Protein AF-0000000073531034 (afdb_homodimer)

Structure (mmCIF, N/CA/C/O backbone):
data_AF-0000000073531034-model_v1
#
loop_
_entity.id
_entity.type
_entity.pdbx_description
1 polymer 'Stress-response A/B barrel domain-containing protein'
#
loop_
_atom_site.group_PDB
_atom_site.id
_atom_site.type_symbol
_atom_site.label_atom_id
_atom_site.label_alt_id
_atom_site.label_comp_id
_atom_site.label_asym_id
_atom_site.label_entity_id
_atom_site.label_seq_id
_atom_site.pdbx_PDB_ins_code
_atom_site.Cartn_x
_atom_site.Cartn_y
_atom_site.Cartn_z
_atom_site.occupancy
_atom_site.B_iso_or_equiv
_atom_site.auth_seq_id
_atom_site.auth_comp_id
_atom_site.auth_asym_id
_atom_site.auth_atom_id
_atom_site.pdbx_PDB_model_num
ATOM 1 N N . MET A 1 1 ? 33.719 -14.695 -26.891 1 30.19 1 MET A N 1
ATOM 2 C CA . MET A 1 1 ? 34.438 -13.734 -26.062 1 30.19 1 MET A CA 1
ATOM 3 C C . MET A 1 1 ? 33.719 -12.383 -26.031 1 30.19 1 MET A C 1
ATOM 5 O O . MET A 1 1 ? 33.594 -11.734 -27.078 1 30.19 1 MET A O 1
ATOM 9 N N . TRP A 1 2 ? 32.688 -12.211 -25.266 1 43.47 2 TRP A N 1
ATOM 10 C CA . TRP A 1 2 ? 31.922 -10.977 -25.125 1 43.47 2 TRP A CA 1
ATOM 11 C C . TRP A 1 2 ? 32.844 -9.789 -24.828 1 43.47 2 TRP A C 1
ATOM 13 O O . TRP A 1 2 ? 33.594 -9.82 -23.859 1 43.47 2 TRP A O 1
ATOM 23 N N . LEU A 1 3 ? 33.375 -9.172 -25.75 1 43.41 3 LEU A N 1
ATOM 24 C CA . LEU A 1 3 ? 34.344 -8.094 -25.609 1 43.41 3 LEU A CA 1
ATOM 25 C C . LEU A 1 3 ? 33.781 -6.996 -24.703 1 43.41 3 LEU A C 1
ATOM 27 O O . LEU A 1 3 ? 32.719 -6.43 -24.969 1 43.41 3 LEU A O 1
ATOM 31 N N . ALA A 1 4 ? 34.156 -7.098 -23.469 1 55.81 4 ALA A N 1
ATOM 32 C CA . ALA A 1 4 ? 33.875 -5.965 -22.578 1 55.81 4 ALA A CA 1
ATOM 33 C C . ALA A 1 4 ? 34.312 -4.652 -23.234 1 55.81 4 ALA A C 1
ATOM 35 O O . ALA A 1 4 ? 35.375 -4.578 -23.875 1 55.81 4 ALA A O 1
ATOM 36 N N . PRO A 1 5 ? 33.438 -3.768 -23.359 1 59.12 5 PRO A N 1
ATOM 37 C CA . PRO A 1 5 ? 33.875 -2.518 -24 1 59.12 5 PRO A CA 1
ATOM 38 C C . PRO A 1 5 ? 35.062 -1.897 -23.297 1 59.12 5 PRO A C 1
ATOM 40 O O . PRO A 1 5 ? 35.281 -2.125 -22.109 1 59.12 5 PRO A O 1
ATOM 43 N N . SER A 1 6 ? 35.969 -1.48 -23.922 1 61.41 6 SER A N 1
ATOM 44 C CA . SER A 1 6 ? 37.188 -0.83 -23.438 1 61.41 6 SER A CA 1
ATOM 45 C C . SER A 1 6 ? 36.844 0.266 -22.422 1 61.41 6 SER A C 1
ATOM 47 O O . SER A 1 6 ? 35.781 0.892 -22.516 1 61.41 6 SER A O 1
ATOM 49 N N . PRO A 1 7 ? 37.688 0.359 -21.359 1 64.56 7 PRO A N 1
ATOM 50 C CA . PRO A 1 7 ? 37.469 1.396 -20.344 1 64.56 7 PRO A CA 1
ATOM 51 C C . PRO A 1 7 ? 37.25 2.781 -20.953 1 64.56 7 PRO A C 1
ATOM 53 O O . PRO A 1 7 ? 36.562 3.611 -20.375 1 64.56 7 PRO A O 1
ATOM 56 N N . ALA A 1 8 ? 37.844 3.014 -22.109 1 67.94 8 ALA A N 1
ATOM 57 C CA . ALA A 1 8 ? 37.719 4.309 -22.766 1 67.94 8 ALA A CA 1
ATOM 58 C C . ALA A 1 8 ? 36.281 4.535 -23.234 1 67.94 8 ALA A C 1
ATOM 60 O O . ALA A 1 8 ? 35.75 5.652 -23.141 1 67.94 8 ALA A O 1
ATOM 61 N N . VAL A 1 9 ? 35.625 3.506 -23.672 1 62.53 9 VAL A N 1
ATOM 62 C CA . VAL A 1 9 ? 34.219 3.588 -24.125 1 62.53 9 VAL A CA 1
ATOM 63 C C . VAL A 1 9 ? 33.312 3.902 -22.938 1 62.53 9 VAL A C 1
ATOM 65 O O . VAL A 1 9 ? 32.375 4.688 -23.062 1 62.53 9 VAL A O 1
ATOM 68 N N . LEU A 1 10 ? 33.719 3.422 -21.828 1 65.88 10 LEU A N 1
ATOM 69 C CA . LEU A 1 10 ? 32.938 3.643 -20.641 1 65.88 10 LEU A CA 1
ATOM 70 C C . LEU A 1 10 ? 33.125 5.062 -20.109 1 65.88 10 LEU A C 1
ATOM 72 O O . LEU A 1 10 ? 32.25 5.578 -19.375 1 65.88 10 LEU A O 1
ATOM 76 N N . ARG A 1 11 ? 34.25 5.762 -20.688 1 72.81 11 ARG A N 1
ATOM 77 C CA . ARG A 1 11 ? 34.562 7.133 -20.281 1 72.81 11 ARG A CA 1
ATOM 78 C C . ARG A 1 11 ? 33.969 8.133 -21.281 1 72.81 11 ARG A C 1
ATOM 80 O O . ARG A 1 11 ? 34.094 9.344 -21.094 1 72.81 11 ARG A O 1
ATOM 87 N N . SER A 1 12 ? 33.344 7.609 -22.312 1 77.81 12 SER A N 1
ATOM 88 C CA . SER A 1 12 ? 32.688 8.492 -23.281 1 77.81 12 SER A CA 1
ATOM 89 C C . SER A 1 12 ? 31.609 9.328 -22.625 1 77.81 12 SER A C 1
ATOM 91 O O . SER A 1 12 ? 30.844 8.82 -21.797 1 77.81 12 SER A O 1
ATOM 93 N N . PRO A 1 13 ? 31.672 10.656 -22.844 1 79.06 13 PRO A N 1
ATOM 94 C CA . PRO A 1 13 ? 30.656 11.555 -22.266 1 79.06 13 PRO A CA 1
ATOM 95 C C . PRO A 1 13 ? 29.234 11.086 -22.547 1 79.06 13 PRO A C 1
ATOM 97 O O . PRO A 1 13 ? 28.344 11.273 -21.703 1 79.06 13 PRO A O 1
ATOM 100 N N . LEU A 1 14 ? 29.078 10.43 -23.625 1 75.38 14 LEU A N 1
ATOM 101 C CA . LEU A 1 14 ? 27.75 9.969 -23.984 1 75.38 14 LEU A CA 1
ATOM 102 C C . LEU A 1 14 ? 27.312 8.805 -23.109 1 75.38 14 LEU A C 1
ATOM 104 O O . LEU A 1 14 ? 26.172 8.758 -22.656 1 75.38 14 LEU A O 1
ATOM 108 N N . ILE A 1 15 ? 28.156 7.941 -22.875 1 66.31 15 ILE A N 1
ATOM 109 C CA . ILE A 1 15 ? 27.859 6.789 -22.031 1 66.31 15 ILE A CA 1
ATOM 110 C C . ILE A 1 15 ? 27.656 7.246 -20.578 1 66.31 15 ILE A C 1
ATOM 112 O O . ILE A 1 15 ? 26.734 6.789 -19.906 1 66.31 15 ILE A O 1
ATOM 116 N N . GLN A 1 16 ? 28.531 8.18 -20.219 1 71.5 16 GLN A N 1
ATOM 117 C CA . GLN A 1 16 ? 28.391 8.719 -18.875 1 71.5 16 GLN A CA 1
ATOM 118 C C . GLN A 1 16 ? 27.031 9.406 -18.688 1 71.5 16 GLN A C 1
ATOM 120 O O . GLN A 1 16 ? 26.391 9.273 -17.641 1 71.5 16 GLN A O 1
ATOM 125 N N . GLU A 1 17 ? 26.656 10.086 -19.656 1 71.44 17 GLU A N 1
ATOM 126 C CA . GLU A 1 17 ? 25.359 10.734 -19.641 1 71.44 17 GLU A CA 1
ATOM 127 C C . GLU A 1 17 ? 24.234 9.703 -19.609 1 71.44 17 GLU A C 1
ATOM 129 O O . GLU A 1 17 ? 23.25 9.875 -18.891 1 71.44 17 GLU A O 1
ATOM 134 N N . TYR A 1 18 ? 24.453 8.711 -20.344 1 68.12 18 TYR A N 1
ATOM 135 C CA . TYR A 1 18 ? 23.469 7.641 -20.375 1 68.12 18 TYR A CA 1
ATOM 136 C C . TYR A 1 18 ? 23.375 6.953 -19.016 1 68.12 18 TYR A C 1
ATOM 138 O O . TYR A 1 18 ? 22.266 6.707 -18.516 1 68.12 18 TYR A O 1
ATOM 146 N N . VAL A 1 19 ? 24.406 6.652 -18.391 1 66 19 VAL A N 1
ATOM 147 C CA . VAL A 1 19 ? 24.422 6.016 -17.078 1 66 19 VAL A CA 1
ATOM 148 C C . VAL A 1 19 ? 23.844 6.969 -16.031 1 66 19 VAL A C 1
ATOM 150 O O . VAL A 1 19 ? 23.094 6.547 -15.148 1 66 19 VAL A O 1
ATOM 153 N N . SER A 1 20 ? 24.234 8.219 -16.156 1 66.44 20 SER A N 1
ATOM 154 C CA . SER A 1 20 ? 23.703 9.211 -15.242 1 66.44 20 SER A CA 1
ATOM 155 C C . SER A 1 20 ? 22.203 9.375 -15.43 1 66.44 20 SER A C 1
ATOM 157 O O . SER A 1 20 ? 21.453 9.492 -14.453 1 66.44 20 SER A O 1
ATOM 159 N N . SER A 1 21 ? 21.781 9.375 -16.641 1 65.44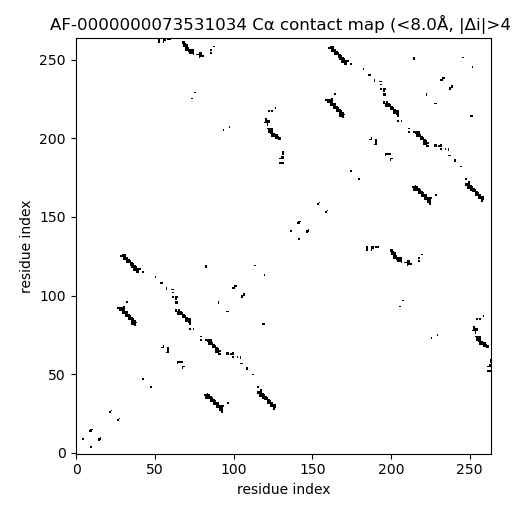 21 SER A N 1
ATOM 160 C CA . SER A 1 21 ? 20.359 9.492 -16.953 1 65.44 21 SER A CA 1
ATOM 161 C C . SER A 1 21 ? 19.578 8.281 -16.453 1 65.44 21 SER A C 1
ATOM 163 O O . SER A 1 21 ? 18.484 8.414 -15.914 1 65.44 21 SER A O 1
ATOM 165 N N . ASP A 1 22 ? 20.203 7.172 -16.672 1 61.25 22 ASP A N 1
ATOM 166 C CA . ASP A 1 22 ? 19.594 5.934 -16.203 1 61.25 22 ASP A CA 1
ATOM 167 C C . ASP A 1 22 ? 19.5 5.918 -14.672 1 61.25 22 ASP A C 1
ATOM 169 O O . ASP A 1 22 ? 18.484 5.496 -14.109 1 61.25 22 ASP A O 1
ATOM 173 N N . ARG A 1 23 ? 20.594 6.281 -14.141 1 60.56 23 ARG A N 1
ATOM 174 C CA . ARG A 1 23 ? 20.609 6.395 -12.688 1 60.56 23 ARG A CA 1
ATOM 175 C C . ARG A 1 23 ? 19.562 7.395 -12.203 1 60.56 23 ARG A C 1
ATOM 177 O O . ARG A 1 23 ? 18.875 7.152 -11.211 1 60.56 23 ARG A O 1
ATOM 184 N N . ARG A 1 24 ? 19.594 8.484 -12.93 1 60.97 24 ARG A N 1
ATOM 185 C CA . ARG A 1 24 ? 18.594 9.484 -12.586 1 60.97 24 ARG A CA 1
ATOM 186 C C . ARG A 1 24 ? 17.188 8.93 -12.773 1 60.97 24 ARG A C 1
ATOM 188 O O . ARG A 1 24 ? 16.297 9.18 -11.945 1 60.97 24 ARG A O 1
ATOM 195 N N . ARG A 1 25 ? 17.062 8.273 -13.797 1 59.5 25 ARG A N 1
ATOM 196 C CA . ARG A 1 25 ? 15.758 7.664 -14.055 1 59.5 25 ARG A CA 1
ATOM 197 C C . ARG A 1 25 ? 15.422 6.621 -13 1 59.5 25 ARG A C 1
ATOM 199 O O . ARG A 1 25 ? 14.266 6.52 -12.562 1 59.5 25 ARG A O 1
ATOM 206 N N . TRP A 1 26 ? 16.516 5.906 -12.75 1 59.16 26 TRP A N 1
ATOM 207 C CA . TRP A 1 26 ? 16.359 4.898 -11.703 1 59.16 26 TRP A CA 1
ATOM 208 C C . TRP A 1 26 ? 16.094 5.551 -10.352 1 59.16 26 TRP A C 1
ATOM 210 O O . TRP A 1 26 ? 15.289 5.059 -9.562 1 59.16 26 TRP A O 1
ATOM 220 N N . GLU A 1 27 ? 16.891 6.578 -10.312 1 62.5 27 GLU A N 1
ATOM 221 C CA . GLU A 1 27 ? 16.719 7.344 -9.078 1 62.5 27 GLU A CA 1
ATOM 222 C C . GLU A 1 27 ? 15.398 8.109 -9.086 1 62.5 27 GLU A C 1
ATOM 224 O O . GLU A 1 27 ? 14.844 8.406 -8.023 1 62.5 27 GLU A O 1
ATOM 229 N N . MET A 1 28 ? 15.086 8.25 -10.414 1 71.5 28 MET A N 1
ATOM 230 C CA . MET A 1 28 ? 13.867 9.039 -10.617 1 71.5 28 MET A CA 1
ATOM 231 C C . MET A 1 28 ? 12.688 8.133 -10.945 1 71.5 28 MET A C 1
ATOM 233 O O . MET A 1 28 ? 12.773 7.305 -11.859 1 71.5 28 MET A O 1
ATOM 237 N N . GLY A 1 29 ? 12.039 7.586 -10.117 1 86.31 29 GLY A N 1
ATOM 238 C CA . GLY A 1 29 ? 10.82 6.824 -10.328 1 86.31 29 GLY A CA 1
ATOM 239 C C . GLY A 1 29 ? 9.82 6.973 -9.195 1 86.31 29 GLY A C 1
ATOM 240 O O . GLY A 1 29 ? 10.148 7.496 -8.133 1 86.31 29 GLY A O 1
ATOM 241 N N . GLU A 1 30 ? 8.742 6.598 -9.57 1 95.62 30 GLU A N 1
ATOM 242 C CA . GLU A 1 30 ? 7.656 6.738 -8.602 1 95.62 30 GLU A CA 1
ATOM 243 C C . GLU A 1 30 ? 8 6.059 -7.281 1 95.62 30 GLU A C 1
ATOM 245 O O . GLU A 1 30 ? 8.539 4.949 -7.27 1 95.62 30 GLU A O 1
ATOM 250 N N . VAL A 1 31 ? 7.891 6.754 -6.207 1 97.81 31 VAL A N 1
ATOM 251 C CA . VAL A 1 31 ? 7.926 6.199 -4.855 1 97.81 31 VAL A CA 1
ATOM 252 C C . VAL A 1 31 ? 6.555 6.344 -4.199 1 97.81 31 VAL A C 1
ATOM 254 O O . VAL A 1 31 ? 5.945 7.418 -4.25 1 97.81 31 VAL A O 1
ATOM 257 N N . LYS A 1 32 ? 6.113 5.285 -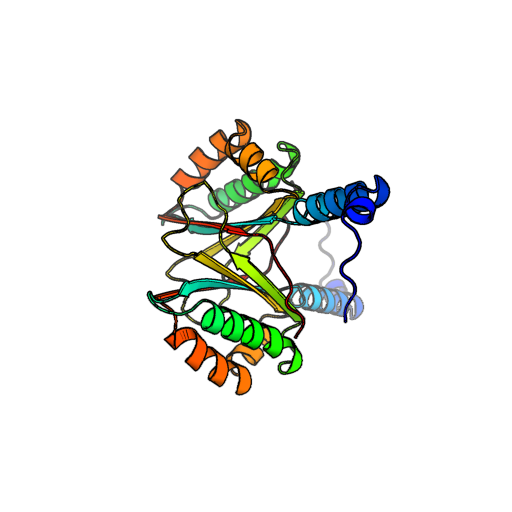3.641 1 98.56 32 LYS A N 1
ATOM 258 C CA . LYS A 1 32 ? 4.809 5.297 -2.982 1 98.56 32 LYS A CA 1
ATOM 259 C C . LYS A 1 32 ? 4.961 5.312 -1.464 1 98.56 32 LYS A C 1
ATOM 261 O O . LYS A 1 32 ? 5.793 4.59 -0.911 1 98.56 32 LYS A O 1
ATOM 266 N N . HIS A 1 33 ? 4.289 6.223 -0.832 1 98.81 33 HIS A N 1
ATOM 267 C CA . HIS A 1 33 ? 4.105 6.32 0.612 1 98.81 33 HIS A CA 1
ATOM 268 C C . HIS A 1 33 ? 2.762 5.734 1.036 1 98.81 33 HIS A C 1
ATOM 270 O O . HIS A 1 33 ? 1.71 6.312 0.744 1 98.81 33 HIS A O 1
ATOM 276 N N . ILE A 1 34 ? 2.785 4.547 1.701 1 98.94 34 ILE A N 1
ATOM 277 C CA . ILE A 1 34 ? 1.578 3.859 2.146 1 98.94 34 ILE A CA 1
ATOM 278 C C . ILE A 1 34 ? 1.435 3.994 3.66 1 98.94 34 ILE A C 1
ATOM 280 O O . ILE A 1 34 ? 2.344 3.635 4.41 1 98.94 34 ILE A O 1
ATOM 284 N N . LEU A 1 35 ? 0.336 4.562 4.102 1 98.94 35 LEU A N 1
ATOM 285 C CA . LEU A 1 35 ? -0.018 4.668 5.516 1 98.94 35 LEU A CA 1
ATOM 286 C C . LEU A 1 35 ? -1.268 3.85 5.824 1 98.94 35 LEU A C 1
ATOM 288 O O . LEU A 1 35 ? -2.322 4.066 5.223 1 98.94 35 LEU A O 1
ATOM 292 N N . LEU A 1 36 ? -1.147 2.822 6.629 1 98.94 36 LEU A N 1
ATOM 293 C CA . LEU A 1 36 ? -2.277 2.084 7.188 1 98.94 36 LEU A CA 1
ATOM 294 C C . LEU A 1 36 ? -2.664 2.637 8.555 1 98.94 36 LEU A C 1
ATOM 296 O O . LEU A 1 36 ? -1.797 2.936 9.375 1 98.94 36 LEU A O 1
ATOM 300 N N . ALA A 1 37 ? -3.996 2.752 8.781 1 98.88 37 ALA A N 1
ATOM 301 C CA . ALA A 1 37 ? -4.43 3.373 10.023 1 98.88 37 ALA A CA 1
ATOM 302 C C . ALA A 1 37 ? -5.699 2.711 10.555 1 98.88 37 ALA A C 1
ATOM 304 O O . ALA A 1 37 ? -6.473 2.137 9.789 1 98.88 37 ALA A O 1
ATOM 305 N N . LYS A 1 38 ? -5.832 2.705 11.766 1 98.81 38 LYS A N 1
ATOM 306 C CA . LYS A 1 38 ? -7.09 2.549 12.492 1 98.81 38 LYS A CA 1
ATOM 307 C C . LYS A 1 38 ? -7.367 3.76 13.375 1 98.81 38 LYS A C 1
ATOM 309 O O . LYS A 1 38 ? -6.531 4.145 14.195 1 98.81 38 LYS A O 1
ATOM 314 N N . PHE A 1 39 ? -8.484 4.375 13.203 1 98.81 39 PHE A N 1
ATOM 315 C CA . PHE A 1 39 ? -8.852 5.508 14.047 1 98.81 39 PHE A CA 1
ATOM 316 C C . PHE A 1 39 ? -9.289 5.039 15.43 1 98.81 39 PHE A C 1
ATOM 318 O O . PHE A 1 39 ? -9.758 3.91 15.586 1 98.81 39 PHE A O 1
ATOM 325 N N . LYS A 1 40 ? -9.117 5.949 16.391 1 98.44 40 LYS A N 1
ATOM 326 C CA . LYS A 1 40 ? -9.578 5.672 17.75 1 98.44 40 LYS A CA 1
ATOM 327 C C . LYS A 1 40 ? -11.086 5.477 17.797 1 98.44 40 LYS A C 1
ATOM 329 O O . LYS A 1 40 ? -11.82 6.082 17.016 1 98.44 40 LYS A O 1
ATOM 334 N N . ASP A 1 41 ? -11.469 4.688 18.766 1 97.06 41 ASP A N 1
ATOM 335 C CA . ASP A 1 41 ? -12.906 4.523 19 1 97.06 41 ASP A CA 1
ATOM 336 C C . ASP A 1 41 ? -13.547 5.844 19.406 1 97.06 41 ASP A C 1
ATOM 338 O O . ASP A 1 41 ? -12.953 6.629 20.141 1 97.06 41 ASP A O 1
ATOM 342 N N . GLY A 1 42 ? -14.711 6.117 18.875 1 96.38 42 GLY A N 1
ATOM 343 C CA . GLY A 1 42 ? -15.461 7.285 19.297 1 96.38 42 GLY A CA 1
ATOM 344 C C . GLY A 1 42 ? -15.258 8.492 18.391 1 96.38 42 GLY A C 1
ATOM 345 O O . GLY A 1 42 ? -15.977 9.484 18.5 1 96.38 42 GLY A O 1
ATOM 346 N N . ILE A 1 43 ? -14.258 8.414 17.609 1 96.69 43 ILE A N 1
ATOM 347 C CA . ILE A 1 43 ? -14.086 9.5 16.656 1 96.69 43 ILE A CA 1
ATOM 348 C C . ILE A 1 43 ? -15.258 9.523 15.672 1 96.69 43 ILE A C 1
ATOM 350 O O . ILE A 1 43 ? -15.703 8.469 15.203 1 96.69 43 ILE A O 1
ATOM 354 N N . SER A 1 44 ? -15.781 10.742 15.383 1 97.19 44 SER A N 1
ATOM 355 C CA . SER A 1 44 ? -16.953 10.852 14.5 1 97.19 44 SER A CA 1
ATOM 356 C C . SER A 1 44 ? -16.547 10.727 13.039 1 97.19 44 SER A C 1
ATOM 358 O O . SER A 1 44 ? -15.391 10.992 12.68 1 97.19 44 SER A O 1
ATOM 360 N N . GLN A 1 45 ? -17.531 10.375 12.242 1 96.62 45 GLN A N 1
ATOM 361 C CA . GLN A 1 45 ? -17.281 10.312 10.805 1 96.62 45 GLN A CA 1
ATOM 362 C C . GLN A 1 45 ? -16.891 11.68 10.25 1 96.62 45 GLN A C 1
ATOM 364 O O . GLN A 1 45 ? -16.062 11.773 9.336 1 96.62 45 GLN A O 1
ATOM 369 N N . GLN A 1 46 ? -17.531 12.656 10.75 1 97.31 46 GLN A N 1
ATOM 370 C CA . GLN A 1 46 ? -17.203 14.008 10.305 1 97.31 46 GLN A CA 1
ATOM 371 C C . GLN A 1 46 ? -15.742 14.344 10.586 1 97.31 46 GLN A C 1
ATOM 373 O O . GLN A 1 46 ? -15.055 14.938 9.75 1 97.31 46 GLN A O 1
ATOM 378 N N . GLN A 1 47 ? -15.227 14.023 11.766 1 97.88 47 GLN A N 1
ATOM 379 C CA . GLN A 1 47 ? -13.82 14.242 12.102 1 97.88 47 GLN A CA 1
ATOM 380 C C . GLN A 1 47 ? -12.906 13.477 11.164 1 97.88 47 GLN A C 1
ATOM 382 O O . GLN A 1 47 ? -11.891 14.008 10.703 1 97.88 47 GLN A O 1
ATOM 387 N N . ILE A 1 48 ? -13.266 12.25 10.914 1 97.88 48 ILE A N 1
ATOM 388 C CA . ILE A 1 48 ? -12.477 11.422 10.008 1 97.88 48 ILE A CA 1
ATOM 389 C C . ILE A 1 48 ? -12.445 12.07 8.617 1 97.88 48 ILE A C 1
ATOM 391 O O . ILE A 1 48 ? -11.375 12.203 8.016 1 97.88 48 ILE A O 1
ATOM 395 N N . ASP A 1 49 ? -13.617 12.531 8.125 1 97.12 49 ASP A N 1
ATOM 396 C CA . ASP A 1 49 ? -13.703 13.18 6.82 1 97.12 49 ASP A CA 1
ATOM 397 C C . ASP A 1 49 ? -12.828 14.43 6.77 1 97.12 49 ASP A C 1
ATOM 399 O O . ASP A 1 49 ? -12.156 14.688 5.773 1 97.12 49 ASP A O 1
ATOM 403 N N . ASP A 1 50 ? -12.844 15.188 7.801 1 97.44 50 ASP A N 1
ATOM 404 C CA . ASP A 1 50 ? -12.023 16.391 7.875 1 97.44 50 ASP A CA 1
ATOM 405 C C . ASP A 1 50 ? -10.539 16.047 7.82 1 97.44 50 ASP A C 1
ATOM 407 O O . ASP A 1 50 ? -9.758 16.75 7.164 1 97.44 50 ASP A O 1
ATOM 411 N N . LEU A 1 51 ? -10.172 15.047 8.539 1 98.25 51 LEU A N 1
ATOM 412 C CA . LEU A 1 51 ? -8.781 14.609 8.539 1 98.25 51 LEU A CA 1
ATOM 413 C C . LEU A 1 51 ? -8.367 14.133 7.148 1 98.25 51 LEU A C 1
ATOM 415 O O . LEU A 1 51 ? -7.262 14.438 6.688 1 98.25 51 LEU A O 1
ATOM 419 N N . ILE A 1 52 ? -9.219 13.422 6.469 1 98.19 52 ILE A N 1
ATOM 420 C CA . ILE A 1 52 ? -8.922 12.922 5.133 1 98.19 52 ILE A CA 1
ATOM 421 C C . ILE A 1 52 ? -8.789 14.086 4.156 1 98.19 52 ILE A C 1
ATOM 423 O O . ILE A 1 52 ? -7.867 14.125 3.34 1 98.19 52 ILE A O 1
ATOM 427 N N . LYS A 1 53 ? -9.688 15.062 4.25 1 97.69 53 LYS A N 1
ATOM 428 C CA . LYS A 1 53 ? -9.594 16.266 3.424 1 97.69 53 LYS A CA 1
ATOM 429 C C . LYS A 1 53 ? -8.297 17.016 3.699 1 97.69 53 LYS A C 1
ATOM 431 O O . LYS A 1 53 ? -7.66 17.516 2.773 1 97.69 53 LYS A O 1
ATOM 436 N N . GLY A 1 54 ? -7.953 17.156 4.941 1 98.12 54 GLY A N 1
ATOM 437 C CA . GLY A 1 54 ? -6.691 17.781 5.301 1 98.12 54 GLY A CA 1
ATOM 438 C C . GLY A 1 54 ? -5.484 17.078 4.711 1 98.12 54 GLY A C 1
ATOM 439 O O . GLY A 1 54 ? -4.551 17.734 4.234 1 98.12 54 GLY A O 1
ATOM 440 N N . TYR A 1 55 ? -5.5 15.75 4.793 1 98.62 55 TYR A N 1
ATOM 441 C CA . TYR A 1 55 ? -4.422 14.961 4.203 1 98.62 55 TYR A CA 1
ATOM 442 C C . TYR A 1 55 ? -4.328 15.203 2.699 1 98.62 55 TYR A C 1
ATOM 444 O O . TYR A 1 55 ? -3.244 15.461 2.174 1 98.62 55 TYR A O 1
ATOM 452 N N . ALA A 1 56 ? -5.434 15.203 2.066 1 97.88 56 ALA A N 1
ATOM 453 C CA . ALA A 1 56 ? -5.473 15.422 0.623 1 97.88 56 ALA A CA 1
ATOM 454 C C . ALA A 1 56 ? -4.934 16.812 0.261 1 97.88 56 ALA A C 1
ATOM 456 O O . ALA A 1 56 ? -4.242 16.969 -0.749 1 97.88 56 ALA A O 1
ATOM 457 N N . ASN A 1 57 ? -5.215 17.766 1.062 1 97.75 57 ASN A N 1
ATOM 458 C CA . ASN A 1 57 ? -4.848 19.141 0.782 1 97.75 57 ASN A CA 1
ATOM 459 C C . ASN A 1 57 ? -3.34 19.359 0.854 1 97.75 57 ASN A C 1
ATOM 461 O O . ASN A 1 57 ? -2.828 20.375 0.404 1 97.75 57 ASN A O 1
ATOM 465 N N . LEU A 1 58 ? -2.617 18.438 1.465 1 98.25 58 LEU A N 1
ATOM 466 C CA . LEU A 1 58 ? -1.165 18.562 1.53 1 98.25 58 LEU A CA 1
ATOM 467 C C . LEU A 1 58 ? -0.56 18.609 0.132 1 98.25 58 LEU A C 1
ATOM 469 O O . LEU A 1 58 ? 0.484 19.234 -0.076 1 98.25 58 LEU A O 1
ATOM 473 N N . VAL A 1 59 ? -1.201 18 -0.852 1 97.38 59 VAL A N 1
ATOM 474 C CA . VAL A 1 59 ? -0.725 18 -2.23 1 97.38 59 VAL A CA 1
ATOM 475 C C . VAL A 1 59 ? -0.588 19.438 -2.73 1 97.38 59 VAL A C 1
ATOM 477 O O . VAL A 1 59 ? 0.321 19.75 -3.504 1 97.38 59 VAL A O 1
ATOM 480 N N . ASN A 1 60 ? -1.442 20.312 -2.238 1 97.44 60 ASN A N 1
ATOM 481 C CA . ASN A 1 60 ? -1.46 21.703 -2.678 1 97.44 60 ASN A CA 1
ATOM 482 C C . ASN A 1 60 ? -0.385 22.531 -1.976 1 97.44 60 ASN A C 1
ATOM 484 O O . ASN A 1 60 ? -0.081 23.641 -2.395 1 97.44 60 ASN A O 1
ATOM 488 N N . HIS A 1 61 ? 0.24 22.016 -0.981 1 97.88 61 HIS A N 1
ATOM 489 C CA . HIS A 1 61 ? 1.132 22.828 -0.16 1 97.88 61 HIS A CA 1
ATOM 490 C C . HIS A 1 61 ? 2.557 22.281 -0.196 1 97.88 61 HIS A C 1
ATOM 492 O O . HIS A 1 61 ? 3.502 22.984 0.161 1 97.88 61 HIS A O 1
ATOM 498 N N . ILE A 1 62 ? 2.699 21.047 -0.555 1 98.31 62 ILE A N 1
ATOM 499 C CA . ILE A 1 62 ? 4.008 20.406 -0.519 1 98.31 62 ILE A CA 1
ATOM 500 C C . ILE A 1 62 ? 4.367 19.891 -1.912 1 98.31 62 ILE A C 1
ATOM 502 O O . ILE A 1 62 ? 3.904 18.828 -2.328 1 98.31 62 ILE A O 1
ATOM 506 N N . GLU A 1 63 ? 5.199 20.453 -2.623 1 97.25 63 GLU A N 1
ATOM 507 C CA . GLU A 1 63 ? 5.477 20.281 -4.047 1 97.25 63 GLU A CA 1
ATOM 508 C C . GLU A 1 63 ? 5.852 18.844 -4.371 1 97.25 63 GLU A C 1
ATOM 510 O O . GLU A 1 63 ? 5.375 18.281 -5.355 1 97.25 63 GLU A O 1
ATOM 515 N N . PRO A 1 64 ? 6.648 18.188 -3.562 1 97.81 64 PRO A N 1
ATOM 516 C CA . PRO A 1 64 ? 7.078 16.844 -3.951 1 97.81 64 PRO A CA 1
ATOM 517 C C . PRO A 1 64 ? 5.949 15.812 -3.867 1 97.81 64 PRO A C 1
ATOM 519 O O . PRO A 1 64 ? 6.074 14.711 -4.402 1 97.81 64 PRO A O 1
ATOM 522 N N . MET A 1 65 ? 4.953 16.094 -3.094 1 97.94 65 MET A N 1
ATOM 523 C CA . MET A 1 65 ? 3.797 15.211 -3.041 1 97.94 65 MET A CA 1
ATOM 524 C C . MET A 1 65 ? 2.961 15.32 -4.312 1 97.94 65 MET A C 1
ATOM 526 O O . MET A 1 65 ? 2.352 16.359 -4.566 1 97.94 65 MET A O 1
ATOM 530 N N . LYS A 1 66 ? 2.867 14.25 -5.105 1 96.81 66 LYS A N 1
ATOM 531 C CA . LYS A 1 66 ? 2.318 14.352 -6.453 1 96.81 66 LYS A CA 1
ATOM 532 C C . LYS A 1 66 ? 0.858 13.914 -6.488 1 96.81 66 LYS A C 1
ATOM 534 O O . LYS A 1 66 ? 0.091 14.359 -7.344 1 96.81 66 LYS A O 1
ATOM 539 N N . SER A 1 67 ? 0.519 13.039 -5.625 1 97.12 67 SER A N 1
ATOM 540 C CA . SER A 1 67 ? -0.863 12.57 -5.602 1 97.12 67 SER A CA 1
ATOM 541 C C . SER A 1 67 ? -1.247 12.039 -4.223 1 97.12 67 SER A C 1
ATOM 543 O O . SER A 1 67 ? -0.38 11.812 -3.377 1 97.12 67 SER A O 1
ATOM 545 N N . PHE A 1 68 ? -2.543 11.953 -4.004 1 98.12 68 PHE A N 1
ATOM 546 C CA . PHE A 1 68 ? -3.139 11.398 -2.795 1 98.12 68 PHE A CA 1
ATOM 547 C C . PHE A 1 68 ? -4.406 10.617 -3.123 1 98.12 68 PHE A C 1
ATOM 549 O O . PHE A 1 68 ? -5.285 11.117 -3.824 1 98.12 68 PHE A O 1
ATOM 556 N N . LYS A 1 69 ? -4.453 9.414 -2.686 1 98 69 LYS A N 1
ATOM 557 C CA . LYS A 1 69 ? -5.652 8.578 -2.721 1 98 69 LYS A CA 1
ATOM 558 C C . LYS A 1 69 ? -5.816 7.797 -1.42 1 98 69 LYS A C 1
ATOM 560 O O . LYS A 1 69 ? -4.852 7.613 -0.675 1 98 69 LYS A O 1
ATOM 565 N N . TRP A 1 70 ? -6.965 7.414 -1.191 1 98.31 70 TRP A N 1
ATOM 566 C CA . TRP A 1 70 ? -7.207 6.652 0.03 1 98.31 70 TRP A CA 1
ATOM 567 C C . TRP A 1 70 ? -8.398 5.719 -0.137 1 98.31 70 TRP A C 1
ATOM 569 O O . TRP A 1 70 ? -9.102 5.77 -1.152 1 98.31 70 TRP A O 1
ATOM 579 N N . GLY A 1 71 ? -8.633 4.797 0.808 1 98.06 71 GLY A N 1
ATOM 580 C CA . GLY A 1 71 ? -9.82 3.959 0.875 1 98.06 71 GLY A CA 1
ATOM 581 C C . GLY A 1 71 ? -9.891 3.127 2.143 1 98.06 71 GLY A C 1
ATOM 582 O O . GLY A 1 71 ? -8.898 2.982 2.854 1 98.06 71 GLY A O 1
ATOM 583 N N . LYS A 1 72 ? -11.094 2.689 2.4 1 98.19 72 LYS A N 1
ATOM 584 C CA . LYS A 1 72 ? -11.266 1.713 3.471 1 98.19 72 LYS A CA 1
ATOM 585 C C . LYS A 1 72 ? -10.883 0.312 3.006 1 98.19 72 LYS A C 1
ATOM 587 O O . LYS A 1 72 ? -11.023 -0.016 1.825 1 98.19 72 LYS A O 1
ATOM 592 N N . ASP A 1 73 ? -10.375 -0.482 3.971 1 98.62 73 ASP A N 1
ATOM 593 C CA . ASP A 1 73 ? -10.055 -1.874 3.668 1 98.62 73 ASP A CA 1
ATOM 594 C C . ASP A 1 73 ? -11.312 -2.66 3.307 1 98.62 73 ASP A C 1
ATOM 596 O O . ASP A 1 73 ? -12.328 -2.578 4.008 1 98.62 73 ASP A O 1
ATOM 600 N N . VAL A 1 74 ? -11.195 -3.451 2.242 1 97.62 74 VAL A N 1
ATOM 601 C CA . VAL A 1 74 ? -12.297 -4.297 1.804 1 97.62 74 VAL A CA 1
ATOM 602 C C . VAL A 1 74 ? -11.828 -5.742 1.683 1 97.62 74 VAL A C 1
ATOM 604 O O . VAL A 1 74 ? -12.484 -6.566 1.037 1 97.62 74 VAL A O 1
ATOM 607 N N . SER A 1 75 ? -10.656 -6.059 2.229 1 97.38 75 SER A N 1
ATOM 608 C CA . SER A 1 75 ? -10.086 -7.398 2.105 1 97.38 75 SER A CA 1
ATOM 609 C C . SER A 1 75 ? -10.969 -8.438 2.787 1 97.38 75 SER A C 1
ATOM 611 O O . SER A 1 75 ? -11.5 -8.195 3.871 1 97.38 75 SER A O 1
ATOM 613 N N . ILE A 1 76 ? -10.992 -9.633 2.252 1 95.69 76 ILE A N 1
ATOM 614 C CA . ILE A 1 76 ? -11.766 -10.734 2.82 1 95.69 76 ILE A CA 1
ATOM 615 C C . ILE A 1 76 ? -10.82 -11.789 3.385 1 95.69 76 ILE A C 1
ATOM 617 O O . ILE A 1 76 ? -11.258 -12.867 3.799 1 95.69 76 ILE A O 1
ATOM 621 N N . GLU A 1 77 ? -9.516 -11.562 3.406 1 96.31 77 GLU A N 1
ATOM 622 C CA . GLU A 1 77 ? -8.516 -12.547 3.801 1 96.31 77 GLU A CA 1
ATOM 623 C C . GLU A 1 77 ? -8.281 -12.531 5.309 1 96.31 77 GLU A C 1
ATOM 625 O O . GLU A 1 77 ? -7.641 -13.43 5.855 1 96.31 77 GLU A O 1
ATOM 630 N N . ASN A 1 78 ? -8.758 -11.555 6.016 1 96.31 78 ASN A N 1
ATOM 631 C CA . ASN A 1 78 ? -8.633 -11.406 7.461 1 96.31 78 ASN A CA 1
ATOM 632 C C . ASN A 1 78 ? -7.168 -11.352 7.891 1 96.31 78 ASN A C 1
ATOM 634 O O . ASN A 1 78 ? -6.789 -11.945 8.906 1 96.31 78 ASN A O 1
ATOM 638 N N . LEU A 1 79 ? -6.328 -10.758 7.141 1 98 79 LEU A N 1
ATOM 639 C CA . LEU A 1 79 ? -4.914 -10.562 7.449 1 98 79 LEU A CA 1
ATOM 640 C C . LEU A 1 79 ? -4.582 -9.086 7.59 1 98 79 LEU A C 1
ATOM 642 O O . LEU A 1 79 ? -3.439 -8.672 7.375 1 98 79 LEU A O 1
ATOM 646 N N . HIS A 1 80 ? -5.566 -8.25 7.875 1 98.19 80 HIS A N 1
ATOM 647 C CA . HIS A 1 80 ? -5.406 -6.797 7.914 1 98.19 80 HIS A CA 1
ATOM 648 C C . HIS A 1 80 ? -4.934 -6.332 9.289 1 98.19 80 HIS A C 1
ATOM 650 O O . HIS A 1 80 ? -4.551 -5.172 9.461 1 98.19 80 HIS A O 1
ATOM 656 N N . GLN A 1 81 ? -4.898 -7.156 10.258 1 98.12 81 GLN A N 1
ATOM 657 C CA . GLN A 1 81 ? -4.367 -6.93 11.602 1 98.12 81 GLN A CA 1
ATOM 658 C C . GLN A 1 81 ? -5.035 -5.727 12.266 1 98.12 81 GLN A C 1
ATOM 660 O O . GLN A 1 81 ? -4.379 -4.953 12.961 1 98.12 81 GLN A O 1
ATOM 665 N N . GLY A 1 82 ? -6.27 -5.48 11.984 1 98.25 82 GLY A N 1
ATOM 666 C CA . GLY A 1 82 ? -7.059 -4.457 12.656 1 98.25 82 GLY A CA 1
ATOM 667 C C . GLY A 1 82 ? -7.016 -3.115 11.945 1 98.25 82 GLY A C 1
ATOM 668 O O . GLY A 1 82 ? -7.734 -2.188 12.32 1 98.25 82 GLY A O 1
ATOM 669 N N . PHE A 1 83 ? -6.188 -2.982 10.961 1 98.81 83 PHE A N 1
ATOM 670 C CA . PHE A 1 83 ? -6.164 -1.739 10.203 1 98.81 83 PHE A CA 1
ATOM 671 C C . PHE A 1 83 ? -7.422 -1.602 9.352 1 98.81 83 PHE A C 1
ATOM 673 O O . PHE A 1 83 ? -7.93 -2.59 8.812 1 98.81 83 PHE A O 1
ATOM 680 N N . THR A 1 84 ? -7.867 -0.351 9.148 1 98.56 84 THR A N 1
ATOM 681 C CA . THR A 1 84 ? -9.156 -0.148 8.5 1 98.56 84 THR A CA 1
ATOM 682 C C . THR A 1 84 ? -9.023 0.812 7.32 1 98.56 84 THR A C 1
ATOM 684 O O . THR A 1 84 ? -9.883 0.846 6.441 1 98.56 84 THR A O 1
ATOM 687 N N . HIS A 1 85 ? -8.031 1.672 7.336 1 98.81 85 HIS A N 1
ATOM 688 C CA . HIS A 1 85 ? -7.867 2.709 6.32 1 98.81 85 HIS A CA 1
ATOM 689 C C . HIS A 1 85 ? -6.488 2.641 5.676 1 98.81 85 HIS A C 1
ATOM 691 O O . HIS A 1 85 ? -5.492 2.369 6.355 1 98.81 85 HIS A O 1
ATOM 697 N N . VAL A 1 86 ? -6.496 2.893 4.434 1 98.94 86 VAL A N 1
ATOM 698 C CA . VAL A 1 86 ? -5.266 2.961 3.648 1 98.94 86 VAL A CA 1
ATOM 699 C C . VAL A 1 86 ? -5.137 4.34 3.004 1 98.94 86 VAL A C 1
ATOM 701 O O . VAL A 1 86 ? -6.078 4.82 2.367 1 98.94 86 VAL A O 1
ATOM 704 N N . PHE A 1 87 ? -4.008 4.984 3.174 1 98.88 87 PHE A N 1
ATOM 705 C CA . PHE A 1 87 ? -3.672 6.246 2.52 1 98.88 87 PHE A CA 1
ATOM 706 C C . PHE A 1 87 ? -2.432 6.086 1.648 1 98.88 87 PHE A C 1
ATOM 708 O O . PHE A 1 87 ? -1.414 5.555 2.098 1 98.88 87 PHE A O 1
ATOM 715 N N . GLU A 1 88 ? -2.57 6.473 0.417 1 98.75 88 GLU A N 1
ATOM 716 C CA . GLU A 1 88 ? -1.483 6.371 -0.552 1 98.75 88 GLU A CA 1
ATOM 717 C C . GLU A 1 88 ? -1.106 7.742 -1.104 1 98.75 88 GLU A C 1
ATOM 719 O O . GLU A 1 88 ? -1.956 8.461 -1.639 1 98.75 88 GLU A O 1
ATOM 724 N N . SER A 1 89 ? 0.143 8.102 -0.989 1 98.5 89 SER A N 1
ATOM 725 C CA . SER A 1 89 ? 0.719 9.266 -1.657 1 98.5 89 SER A CA 1
ATOM 726 C C . SER A 1 89 ? 1.884 8.867 -2.557 1 98.5 89 SER A C 1
ATOM 728 O O . SER A 1 89 ? 2.57 7.875 -2.289 1 98.5 89 SER A O 1
ATOM 730 N N . THR A 1 90 ? 2.074 9.625 -3.59 1 97.94 90 THR A N 1
ATOM 731 C CA . THR A 1 90 ? 3.16 9.305 -4.508 1 97.94 90 THR A CA 1
ATOM 732 C C . THR A 1 90 ? 4.133 10.469 -4.625 1 97.94 90 THR A C 1
ATOM 734 O O . THR A 1 90 ? 3.742 11.625 -4.48 1 97.94 90 THR A O 1
ATOM 737 N N . PHE A 1 91 ? 5.332 10.148 -4.887 1 97.94 91 PHE A N 1
ATOM 738 C CA . PHE A 1 91 ? 6.469 11.039 -5.086 1 97.94 91 PHE A CA 1
ATOM 739 C C . PHE A 1 91 ? 7.328 10.57 -6.254 1 97.94 91 PHE A C 1
ATOM 741 O O . PHE A 1 91 ? 7.141 9.461 -6.762 1 97.94 91 PHE A O 1
ATOM 748 N N . GLU A 1 92 ? 8.273 11.398 -6.617 1 96.19 92 GLU A N 1
ATOM 749 C CA . GLU A 1 92 ? 9.141 11.031 -7.738 1 96.19 92 GLU A CA 1
ATOM 750 C C . GLU A 1 92 ? 10.5 10.555 -7.25 1 96.19 92 GLU A C 1
ATOM 752 O O . GLU A 1 92 ? 11.266 9.961 -8.008 1 96.19 92 GLU A O 1
ATOM 757 N N . THR A 1 93 ? 10.812 10.914 -6.004 1 95.19 93 THR A N 1
ATOM 758 C CA . THR A 1 93 ? 12.086 10.516 -5.418 1 95.19 93 THR A CA 1
ATOM 759 C C . THR A 1 93 ? 11.938 10.258 -3.92 1 95.19 93 THR A C 1
ATOM 761 O O . THR A 1 93 ? 11.008 10.773 -3.289 1 95.19 93 THR A O 1
ATOM 764 N N . VAL A 1 94 ? 12.836 9.469 -3.402 1 95.62 94 VAL A N 1
ATOM 765 C CA . VAL A 1 94 ? 12.898 9.25 -1.962 1 95.62 94 VAL A CA 1
ATOM 766 C C . VAL A 1 94 ? 13.219 10.562 -1.251 1 95.62 94 VAL A C 1
ATOM 768 O O . VAL A 1 94 ? 12.703 10.828 -0.164 1 95.62 94 VAL A O 1
ATOM 771 N N . GLU A 1 95 ? 14.047 11.414 -1.855 1 95.44 95 GLU A N 1
ATOM 772 C CA . GLU A 1 95 ? 14.344 12.734 -1.306 1 95.44 95 GLU A CA 1
ATOM 773 C C . GLU A 1 95 ? 13.078 13.578 -1.197 1 95.44 95 GLU A C 1
ATOM 775 O O . GLU A 1 95 ? 12.938 14.375 -0.267 1 95.44 95 GLU A O 1
ATOM 780 N N . GLY A 1 96 ? 12.266 13.469 -2.162 1 97.06 96 GLY A N 1
ATOM 781 C CA . GLY A 1 96 ? 10.984 14.164 -2.1 1 97.06 96 GLY A CA 1
ATOM 782 C C . GLY A 1 96 ? 10.156 13.781 -0.888 1 97.06 96 GLY A C 1
ATOM 783 O O . GLY A 1 96 ? 9.516 14.641 -0.274 1 97.06 96 GLY A O 1
ATOM 784 N N . ILE A 1 97 ? 10.172 12.492 -0.513 1 97.75 97 ILE A N 1
ATOM 785 C CA . ILE A 1 97 ? 9.453 12.047 0.675 1 97.75 97 ILE A CA 1
ATOM 786 C C . ILE A 1 97 ? 10.078 12.672 1.922 1 97.75 97 ILE A C 1
ATOM 788 O O . ILE A 1 97 ? 9.359 13.117 2.824 1 97.75 97 ILE A O 1
ATOM 792 N N . ALA A 1 98 ? 11.383 12.656 1.919 1 97.44 98 ALA A N 1
ATOM 793 C CA . ALA A 1 98 ? 12.062 13.266 3.066 1 97.44 98 ALA A CA 1
ATOM 794 C C . ALA A 1 98 ? 11.664 14.727 3.227 1 97.44 98 ALA A C 1
ATOM 796 O O . ALA A 1 98 ? 11.43 15.195 4.344 1 97.44 98 ALA A O 1
ATOM 797 N N . THR A 1 99 ? 11.57 15.469 2.146 1 98.19 99 THR A N 1
ATOM 798 C CA . THR A 1 99 ? 11.133 16.859 2.152 1 98.19 99 THR A CA 1
ATOM 799 C C . THR A 1 99 ? 9.688 16.969 2.65 1 98.19 99 THR A C 1
ATOM 801 O O . THR A 1 99 ? 9.367 17.844 3.453 1 98.19 99 THR A O 1
ATOM 804 N N . TYR A 1 100 ? 8.906 16.109 2.197 1 98.62 100 TYR A N 1
ATOM 805 C CA . TYR A 1 100 ? 7.512 16.016 2.631 1 98.62 100 TYR A CA 1
ATOM 806 C C . TYR A 1 100 ? 7.426 15.789 4.137 1 98.62 100 TYR A C 1
ATOM 808 O O . TYR A 1 100 ? 6.691 16.5 4.836 1 98.62 100 TYR A O 1
ATOM 816 N N . ILE A 1 101 ? 8.172 14.883 4.691 1 98.31 101 ILE A N 1
ATOM 817 C CA . ILE A 1 101 ? 8.117 14.469 6.086 1 98.31 101 ILE A CA 1
ATOM 818 C C . ILE A 1 101 ? 8.555 15.625 6.988 1 98.31 101 ILE A C 1
ATOM 820 O O . ILE A 1 101 ? 7.977 15.836 8.055 1 98.31 101 ILE A O 1
ATOM 824 N N . SER A 1 102 ? 9.508 16.375 6.508 1 98.19 102 SER A N 1
ATOM 825 C CA . SER A 1 102 ? 10.062 17.422 7.355 1 98.19 102 SER A CA 1
ATOM 826 C C . SER A 1 102 ? 9.352 18.75 7.117 1 98.19 102 SER A C 1
ATOM 828 O O . SER A 1 102 ? 9.602 19.734 7.828 1 98.19 102 SER A O 1
ATOM 830 N N . HIS A 1 103 ? 8.578 18.875 6.105 1 98.5 103 HIS A N 1
ATOM 831 C CA . HIS A 1 103 ? 7.891 20.125 5.801 1 98.5 103 HIS A CA 1
ATOM 832 C C . HIS A 1 103 ? 7.027 20.578 6.969 1 98.5 103 HIS A C 1
ATOM 834 O O . HIS A 1 103 ? 6.277 19.781 7.539 1 98.5 103 HIS A O 1
ATOM 840 N N . PRO A 1 104 ? 7.004 21.812 7.328 1 98.5 104 PRO A N 1
ATOM 841 C CA . PRO A 1 104 ? 6.254 22.297 8.492 1 98.5 104 PRO A CA 1
ATOM 842 C C . PRO A 1 104 ? 4.758 22 8.391 1 98.5 104 PRO A C 1
ATOM 844 O O . PRO A 1 104 ? 4.129 21.641 9.391 1 98.5 104 PRO A O 1
ATOM 847 N N . VAL A 1 105 ? 4.199 22.156 7.258 1 98.56 105 VAL A N 1
ATOM 848 C CA . VAL A 1 105 ? 2.775 21.891 7.055 1 98.56 105 VAL A CA 1
ATOM 849 C C . VAL A 1 105 ? 2.473 20.422 7.332 1 98.56 105 VAL A C 1
ATOM 851 O O . VAL A 1 105 ? 1.45 20.094 7.938 1 98.56 105 VAL A O 1
ATOM 854 N N . HIS A 1 106 ? 3.293 19.5 6.836 1 98.69 106 HIS A N 1
ATOM 855 C CA . HIS A 1 106 ? 3.105 18.078 7.121 1 98.69 106 HIS A CA 1
ATOM 856 C C . HIS A 1 106 ? 3.264 17.781 8.609 1 98.69 106 HIS A C 1
ATOM 858 O O . HIS A 1 106 ? 2.479 17.031 9.18 1 98.69 106 HIS A O 1
ATOM 864 N N . VAL A 1 107 ? 4.301 18.328 9.203 1 98.44 107 VAL A N 1
ATOM 865 C CA . VAL A 1 107 ? 4.562 18.062 10.609 1 98.44 107 VAL A CA 1
ATOM 866 C C . VAL A 1 107 ? 3.35 18.453 11.445 1 98.44 107 VAL A C 1
ATOM 868 O O . VAL A 1 107 ? 2.91 17.688 12.312 1 98.44 107 VAL A O 1
ATOM 871 N N . GLU A 1 108 ? 2.838 19.609 11.211 1 98.31 108 GLU A N 1
ATOM 872 C CA . GLU A 1 108 ? 1.652 20.062 11.93 1 98.31 108 GLU A CA 1
ATOM 873 C C . GLU A 1 108 ? 0.474 19.125 11.703 1 98.31 108 GLU A C 1
ATOM 875 O O . GLU A 1 108 ? -0.184 18.703 12.664 1 98.31 108 GLU A O 1
ATOM 880 N N . PHE A 1 109 ? 0.219 18.844 10.5 1 98.62 109 PHE A N 1
ATOM 881 C CA . PHE A 1 109 ? -0.897 17.969 10.164 1 98.62 109 PHE A CA 1
ATOM 882 C C . PHE A 1 109 ? -0.712 16.594 10.781 1 98.62 109 PHE A C 1
ATOM 884 O O . PHE A 1 109 ? -1.647 16.031 11.359 1 98.62 109 PHE A O 1
ATOM 891 N N . ALA A 1 110 ? 0.481 16 10.578 1 98.38 110 ALA A N 1
ATOM 892 C CA . ALA A 1 110 ? 0.771 14.648 11.055 1 98.38 110 ALA A CA 1
ATOM 893 C C . ALA A 1 110 ? 0.575 14.539 12.562 1 98.38 110 ALA A C 1
ATOM 895 O O . ALA A 1 110 ? 0.073 13.531 13.062 1 98.38 110 ALA A O 1
ATOM 896 N N . THR A 1 111 ? 1.008 15.555 13.258 1 98.12 111 THR A N 1
ATOM 897 C CA . THR A 1 111 ? 0.821 15.578 14.703 1 98.12 111 THR A CA 1
ATOM 898 C C . THR A 1 111 ? -0.659 15.469 15.062 1 98.12 111 THR A C 1
ATOM 900 O O . THR A 1 111 ? -1.042 14.648 15.898 1 98.12 111 THR A O 1
ATOM 903 N N . ARG A 1 112 ? -1.448 16.266 14.453 1 98.06 112 ARG A N 1
ATOM 904 C CA . ARG A 1 112 ? -2.891 16.219 14.664 1 98.06 112 ARG A CA 1
ATOM 905 C C . ARG A 1 112 ? -3.467 14.875 14.227 1 98.06 112 ARG A C 1
ATOM 907 O O . ARG A 1 112 ? -4.293 14.289 14.93 1 98.06 112 ARG A O 1
ATOM 914 N N . PHE A 1 113 ? -3.127 14.398 13.078 1 98.56 113 PHE A N 1
ATOM 915 C CA . PHE A 1 113 ? -3.623 13.156 12.5 1 98.56 113 PHE A CA 1
ATOM 916 C C . PHE A 1 113 ? -3.322 11.969 13.414 1 98.56 113 PHE A C 1
ATOM 918 O O . PHE A 1 113 ? -4.219 11.188 13.742 1 98.56 113 PHE A O 1
ATOM 925 N N . LEU A 1 114 ? -2.086 11.867 13.859 1 98.25 114 LEU A N 1
ATOM 926 C CA . LEU A 1 114 ? -1.642 10.742 14.672 1 98.25 114 LEU A CA 1
ATOM 927 C C . LEU A 1 114 ? -2.371 10.719 16.016 1 98.25 114 LEU A C 1
ATOM 929 O O . LEU A 1 114 ? -2.629 9.648 16.562 1 98.25 114 LEU A O 1
ATOM 933 N N . ASP A 1 115 ? -2.713 11.883 16.469 1 97.94 115 ASP A N 1
ATOM 934 C CA . ASP A 1 115 ? -3.422 11.992 17.75 1 97.94 115 ASP A CA 1
ATOM 935 C C . ASP A 1 115 ? -4.785 11.305 17.672 1 97.94 115 ASP A C 1
ATOM 937 O O . ASP A 1 115 ? -5.375 10.969 18.703 1 97.94 115 ASP A O 1
ATOM 941 N N . HIS A 1 116 ? -5.289 11.062 16.562 1 98.62 116 HIS A N 1
ATOM 942 C CA . HIS A 1 116 ? -6.613 10.484 16.391 1 98.62 116 HIS A CA 1
ATOM 943 C C . HIS A 1 116 ? -6.523 8.992 16.062 1 98.62 116 HIS A C 1
ATOM 945 O O . HIS A 1 116 ? -7.547 8.32 15.93 1 98.62 116 HIS A O 1
ATOM 951 N N . LEU A 1 117 ? -5.367 8.445 16.016 1 98.62 117 LEU A N 1
ATOM 952 C CA . LEU A 1 117 ? -5.211 7.07 15.555 1 98.62 117 LEU A CA 1
ATOM 953 C C . LEU A 1 117 ? -4.98 6.121 16.719 1 98.62 117 LEU A C 1
ATOM 955 O O . LEU A 1 117 ? -4.309 6.477 17.688 1 98.62 117 LEU A O 1
ATOM 959 N N . ASP A 1 118 ? -5.523 4.957 16.609 1 98.69 118 ASP A N 1
ATOM 960 C CA . ASP A 1 118 ? -5.246 3.826 17.484 1 98.69 118 ASP A CA 1
ATOM 961 C C . ASP A 1 118 ? -4.055 3.016 16.969 1 98.69 118 ASP A C 1
ATOM 963 O O . ASP A 1 118 ? -3.242 2.529 17.766 1 98.69 118 ASP A O 1
ATOM 967 N N . LYS A 1 119 ? -3.967 2.762 15.664 1 98.62 119 LYS A N 1
ATOM 968 C CA . LYS A 1 119 ? -2.879 2.053 15 1 98.62 119 LYS A CA 1
ATOM 969 C C . LYS A 1 119 ? -2.377 2.83 13.781 1 98.62 119 LYS A C 1
ATOM 971 O O . LYS A 1 119 ? -3.164 3.455 13.07 1 98.62 119 LYS A O 1
ATOM 976 N N . VAL A 1 120 ? -1.108 2.744 13.57 1 98.81 120 VAL A N 1
ATOM 977 C CA . VAL A 1 120 ? -0.493 3.357 12.398 1 98.81 120 VAL A CA 1
ATOM 978 C C . VAL A 1 120 ? 0.693 2.516 11.938 1 98.81 120 VAL A C 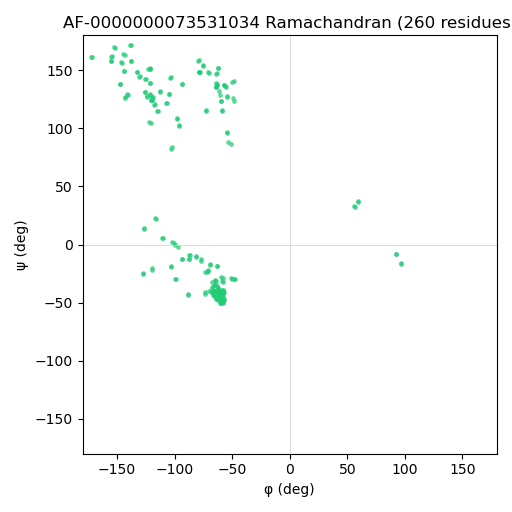1
ATOM 980 O O . VAL A 1 120 ? 1.441 1.98 12.758 1 98.81 120 VAL A O 1
ATOM 983 N N . LEU A 1 121 ? 0.823 2.344 10.719 1 98.88 121 LEU A N 1
ATOM 984 C CA . LEU A 1 121 ? 1.932 1.685 10.039 1 98.88 121 LEU A CA 1
ATOM 985 C C . LEU A 1 121 ? 2.281 2.41 8.742 1 98.88 121 LEU A C 1
ATOM 987 O O . LEU A 1 121 ? 1.394 2.756 7.957 1 98.88 121 LEU A O 1
ATOM 991 N N . VAL A 1 122 ? 3.553 2.748 8.516 1 98.88 122 VAL A N 1
ATOM 992 C CA . VAL A 1 122 ? 3.984 3.477 7.328 1 98.88 122 VAL A CA 1
ATOM 993 C C . VAL A 1 122 ? 5.102 2.709 6.629 1 98.88 122 VAL A C 1
ATOM 995 O O . VAL A 1 122 ? 6.059 2.268 7.27 1 98.88 122 VAL A O 1
ATOM 998 N N . VAL A 1 123 ? 4.969 2.547 5.363 1 98.81 123 VAL A N 1
ATOM 999 C CA . VAL A 1 123 ? 6.035 2.039 4.504 1 98.81 123 VAL A CA 1
ATOM 1000 C C . VAL A 1 123 ? 6.164 2.922 3.266 1 98.81 123 VAL A C 1
ATOM 1002 O O . VAL A 1 123 ? 5.176 3.5 2.803 1 98.81 123 VAL A O 1
ATOM 1005 N N . ASP A 1 124 ? 7.363 3.049 2.746 1 98.75 124 ASP A N 1
ATOM 1006 C CA . ASP A 1 124 ? 7.684 3.652 1.457 1 98.75 124 ASP A CA 1
ATOM 1007 C C . ASP A 1 124 ? 8.398 2.656 0.547 1 98.75 124 ASP A C 1
ATOM 1009 O O . ASP A 1 124 ? 9.273 1.917 0.997 1 98.75 124 ASP A O 1
ATOM 1013 N N . PHE A 1 125 ? 8.016 2.682 -0.729 1 98.38 125 PHE A N 1
ATOM 1014 C CA . PHE A 1 125 ? 8.711 1.752 -1.613 1 98.38 125 PHE A CA 1
ATOM 1015 C C . PHE A 1 125 ? 8.68 2.25 -3.053 1 98.38 125 PHE A C 1
ATOM 1017 O O . PHE A 1 125 ? 7.848 3.09 -3.408 1 98.38 125 PHE A O 1
ATOM 1024 N N . LYS A 1 126 ? 9.609 1.776 -3.801 1 97.31 126 LYS A N 1
ATOM 1025 C CA . LYS A 1 126 ? 9.656 1.993 -5.242 1 97.31 126 LYS A CA 1
ATOM 1026 C C . LYS A 1 126 ? 9.031 0.819 -5.996 1 97.31 126 LYS A C 1
ATOM 1028 O O . LYS A 1 126 ? 9.672 -0.22 -6.168 1 97.31 126 LYS A O 1
ATOM 1033 N N . PRO A 1 127 ? 7.793 1.079 -6.438 1 97.31 127 PRO A N 1
ATOM 1034 C CA . PRO A 1 127 ? 7.164 -0.039 -7.145 1 97.31 127 PRO A CA 1
ATOM 1035 C C . PRO A 1 127 ? 7.949 -0.471 -8.383 1 97.31 127 PRO A C 1
ATOM 1037 O O . PRO A 1 127 ? 8.164 0.332 -9.289 1 97.31 127 PRO A O 1
ATOM 1040 N N . THR A 1 128 ? 8.32 -1.712 -8.43 1 94.94 128 THR A N 1
ATOM 1041 C CA . THR A 1 128 ? 9.102 -2.283 -9.523 1 94.94 128 THR A CA 1
ATOM 1042 C C . THR A 1 128 ? 8.383 -3.484 -10.125 1 94.94 128 THR A C 1
ATOM 1044 O O . THR A 1 128 ? 7.949 -4.383 -9.406 1 94.94 128 THR A O 1
ATOM 1047 N N . ALA A 1 129 ? 8.242 -3.4 -11.453 1 93.25 129 ALA A N 1
ATOM 1048 C CA . ALA A 1 129 ? 7.641 -4.531 -12.156 1 93.25 129 ALA A CA 1
ATOM 1049 C C . ALA A 1 129 ? 8.656 -5.652 -12.359 1 93.25 129 ALA A C 1
ATOM 1051 O O . ALA A 1 129 ? 9.867 -5.41 -12.336 1 93.25 129 ALA A O 1
ATOM 1052 N N . VAL A 1 130 ? 8.094 -6.832 -12.352 1 89.88 130 VAL A N 1
ATOM 1053 C CA . VAL A 1 130 ? 8.914 -7.992 -12.664 1 89.88 130 VAL A CA 1
ATOM 1054 C C . VAL A 1 130 ? 8.383 -8.68 -13.93 1 89.88 130 VAL A C 1
ATOM 1056 O O . VAL A 1 130 ? 7.184 -8.922 -14.047 1 89.88 130 VAL A O 1
ATOM 1059 N N . ASP A 1 131 ? 9.18 -8.75 -14.898 1 79.56 131 ASP A N 1
ATOM 1060 C CA . ASP A 1 131 ? 8.766 -9.445 -16.109 1 79.56 131 ASP A CA 1
ATOM 1061 C C . ASP A 1 131 ? 8.414 -10.898 -15.828 1 79.56 131 ASP A C 1
ATOM 1063 O O . ASP A 1 131 ? 9.227 -11.641 -15.273 1 79.56 131 ASP A O 1
ATOM 1067 N N . PRO A 1 132 ? 7.102 -11.172 -16.062 1 67 132 PRO A N 1
ATOM 1068 C CA . PRO A 1 132 ? 6.707 -12.547 -15.758 1 67 132 PRO A CA 1
ATOM 1069 C C . PRO A 1 132 ? 7.41 -13.578 -16.641 1 67 132 PRO A C 1
ATOM 1071 O O . PRO A 1 132 ? 7.855 -13.242 -17.75 1 67 132 PRO A O 1
ATOM 1074 N N . MET B 1 1 ? -36.25 26.672 -5.094 1 31.09 1 MET B N 1
ATOM 1075 C CA . MET B 1 1 ? -36.906 25.359 -5.016 1 31.09 1 MET B CA 1
ATOM 1076 C C . MET B 1 1 ? -36.281 24.375 -6.004 1 31.09 1 MET B C 1
ATOM 1078 O O . MET B 1 1 ? -36.375 24.578 -7.215 1 31.09 1 MET B O 1
ATOM 1082 N N . TRP B 1 2 ? -35.156 23.781 -5.723 1 44.53 2 TRP B N 1
ATOM 1083 C CA . TRP B 1 2 ? -34.469 22.812 -6.574 1 44.53 2 TRP B CA 1
ATOM 1084 C C . TRP B 1 2 ? -35.438 21.672 -6.961 1 44.53 2 TRP B C 1
ATOM 1086 O O . TRP B 1 2 ? -36 21.016 -6.094 1 44.53 2 TRP B O 1
ATOM 1096 N N . LEU B 1 3 ? -36.125 21.797 -7.957 1 43.84 3 LEU B N 1
ATOM 1097 C CA . LEU B 1 3 ? -37.125 20.828 -8.391 1 43.84 3 LEU B CA 1
ATOM 1098 C C . LEU B 1 3 ? -36.5 19.422 -8.516 1 43.84 3 LEU B C 1
ATOM 1100 O O . LEU B 1 3 ? -35.562 19.234 -9.258 1 43.84 3 LEU B O 1
ATOM 1104 N N . ALA B 1 4 ? -36.688 18.672 -7.465 1 56.69 4 ALA B N 1
ATOM 1105 C CA . ALA B 1 4 ? -36.344 17.266 -7.602 1 56.69 4 ALA B CA 1
ATOM 1106 C C . ALA B 1 4 ? -36.969 16.688 -8.875 1 56.69 4 ALA B C 1
ATOM 1108 O O . ALA B 1 4 ? -38.125 16.984 -9.219 1 56.69 4 ALA B O 1
ATOM 1109 N N . PRO B 1 5 ? -36.188 16.109 -9.68 1 59.5 5 PRO B N 1
ATOM 1110 C CA . PRO B 1 5 ? -36.812 15.562 -10.891 1 59.5 5 PRO B CA 1
ATOM 1111 C C . PRO B 1 5 ? -37.938 14.586 -10.586 1 59.5 5 PRO B C 1
ATOM 1113 O O . PRO B 1 5 ? -37.938 13.961 -9.523 1 59.5 5 PRO B O 1
ATOM 1116 N N . SER B 1 6 ? -38.906 14.664 -11.203 1 62.09 6 SER B N 1
ATOM 1117 C CA . SER B 1 6 ? -40.062 13.789 -11.07 1 62.09 6 SER B CA 1
ATOM 1118 C C . SER B 1 6 ? -39.656 12.32 -11.102 1 62.09 6 SER B C 1
ATOM 1120 O O . SER B 1 6 ? -38.688 11.961 -11.742 1 62.09 6 SER B O 1
ATOM 1122 N N . PRO B 1 7 ? -40.312 11.547 -10.25 1 64 7 PRO B N 1
ATOM 1123 C CA . PRO B 1 7 ? -40.031 10.109 -10.211 1 64 7 PRO B CA 1
ATOM 1124 C C . PRO B 1 7 ? -40 9.477 -11.602 1 64 7 PRO B C 1
ATOM 1126 O O . PRO B 1 7 ? -39.25 8.523 -11.836 1 64 7 PRO B O 1
ATOM 1129 N N . ALA B 1 8 ? -40.75 10.031 -12.492 1 67.94 8 ALA B N 1
ATOM 1130 C CA . ALA B 1 8 ? -40.812 9.5 -13.852 1 67.94 8 ALA B CA 1
ATOM 1131 C C . ALA B 1 8 ? -39.469 9.68 -14.562 1 67.94 8 ALA B C 1
ATOM 1133 O O . ALA B 1 8 ? -39.031 8.797 -15.289 1 67.94 8 ALA B O 1
ATOM 1134 N N . VAL B 1 9 ? -38.812 10.82 -14.367 1 62.62 9 VAL B N 1
ATOM 1135 C CA . VAL B 1 9 ? -37.531 11.117 -14.977 1 62.62 9 VAL B CA 1
ATOM 1136 C C . VAL B 1 9 ? -36.469 10.148 -14.445 1 62.62 9 VAL B C 1
ATOM 1138 O O . VAL B 1 9 ? -35.594 9.688 -15.195 1 62.62 9 VAL B O 1
ATOM 1141 N N . LEU B 1 10 ? -36.688 9.766 -13.227 1 65.31 10 LEU B N 1
ATOM 1142 C CA . LEU B 1 10 ? -35.719 8.867 -12.609 1 65.31 10 LEU B CA 1
ATOM 1143 C C . LEU B 1 10 ? -35.906 7.445 -13.125 1 65.31 10 LEU B C 1
ATOM 1145 O O . LEU B 1 10 ? -34.969 6.641 -13.078 1 65.31 10 LEU B O 1
ATOM 1149 N N . ARG B 1 11 ? -37.156 7.219 -13.883 1 72.75 11 ARG B N 1
ATOM 1150 C CA . ARG B 1 11 ? -37.469 5.887 -14.398 1 72.75 11 ARG B CA 1
ATOM 1151 C C . ARG B 1 11 ? -37.125 5.777 -15.875 1 72.75 11 ARG B C 1
ATOM 1153 O O . ARG B 1 11 ? -37.312 4.734 -16.5 1 72.75 11 ARG B O 1
ATOM 1160 N N . SER B 1 12 ? -36.625 6.945 -16.359 1 77.19 12 SER B N 1
ATOM 1161 C CA . SER B 1 12 ? -36.219 6.941 -17.766 1 77.19 12 SER B CA 1
ATOM 1162 C C . SER B 1 12 ? -35.094 5.934 -18 1 77.19 12 SER B C 1
ATOM 1164 O O . SER B 1 12 ? -34.188 5.785 -17.172 1 77.19 12 SER B O 1
ATOM 1166 N N . PRO B 1 13 ? -35.281 5.113 -19.062 1 78.62 13 PRO B N 1
ATOM 1167 C CA . PRO B 1 13 ? -34.25 4.121 -19.391 1 78.62 13 PRO B CA 1
ATOM 1168 C C . PRO B 1 13 ? -32.844 4.734 -19.5 1 78.62 13 PRO B C 1
ATOM 1170 O O . PRO B 1 13 ? -31.859 4.098 -19.141 1 78.62 13 PRO B O 1
ATOM 1173 N N . LEU B 1 14 ? -32.812 5.984 -19.875 1 76.12 14 LEU B N 1
ATOM 1174 C CA . LEU B 1 14 ? -31.516 6.652 -20.031 1 76.12 14 LEU B CA 1
ATOM 1175 C C . LEU B 1 14 ? -30.891 6.949 -18.672 1 76.12 14 LEU B C 1
ATOM 1177 O O . LEU B 1 14 ? -29.688 6.746 -18.484 1 76.12 14 LEU B O 1
ATOM 1181 N N . ILE B 1 15 ? -31.625 7.348 -17.812 1 68.31 15 ILE B N 1
ATOM 1182 C CA . ILE B 1 15 ? -31.125 7.668 -16.484 1 68.31 15 ILE B CA 1
ATOM 1183 C C . ILE B 1 15 ? -30.734 6.383 -15.758 1 68.31 15 ILE B C 1
ATOM 1185 O O . ILE B 1 15 ? -29.688 6.328 -15.094 1 68.31 15 ILE B O 1
ATOM 1189 N N . GLN B 1 16 ? -31.594 5.398 -15.977 1 71.12 16 GLN B N 1
ATOM 1190 C CA . GLN B 1 16 ? -31.281 4.113 -15.359 1 71.12 16 GLN B CA 1
ATOM 1191 C C . GLN B 1 16 ? -29.969 3.551 -15.906 1 71.12 16 GLN B C 1
ATOM 1193 O O . GLN B 1 16 ? -29.156 2.996 -15.148 1 71.12 16 GLN B O 1
ATOM 1198 N N . GLU B 1 17 ? -29.797 3.715 -17.109 1 72.1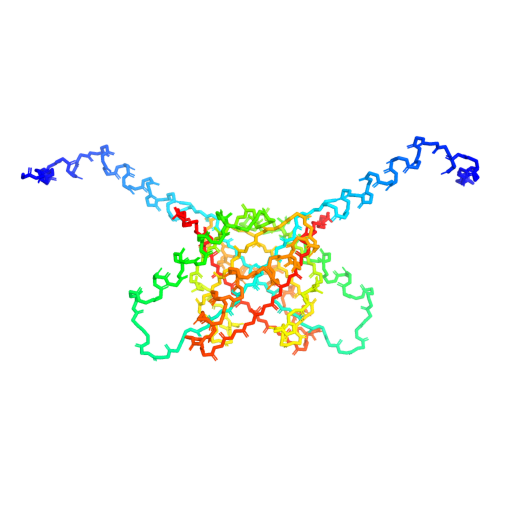9 17 GLU B N 1
ATOM 1199 C CA . GLU B 1 17 ? -28.547 3.297 -17.734 1 72.19 17 GLU B CA 1
ATOM 1200 C C . GLU B 1 17 ? -27.375 4.109 -17.203 1 72.19 17 GLU B C 1
ATOM 1202 O O . GLU B 1 17 ? -26.297 3.559 -16.938 1 72.19 17 GLU B O 1
ATOM 1207 N N . TYR B 1 18 ? -27.656 5.332 -17.047 1 68.56 18 TYR B N 1
ATOM 1208 C CA . TYR B 1 18 ? -26.625 6.203 -16.5 1 68.56 18 TYR B CA 1
ATOM 1209 C C . TYR B 1 18 ? -26.281 5.812 -15.07 1 68.56 18 TYR B C 1
ATOM 1211 O O . TYR B 1 18 ? -25.109 5.715 -14.711 1 68.56 18 TYR B O 1
ATOM 1219 N N . VAL B 1 19 ? -27.156 5.566 -14.273 1 66.25 19 VAL B N 1
ATOM 1220 C CA . VAL B 1 19 ? -26.938 5.164 -12.891 1 66.25 19 VAL B CA 1
ATOM 1221 C C . VAL B 1 19 ? -26.266 3.791 -12.844 1 66.25 19 VAL B C 1
ATOM 1223 O O . VAL B 1 19 ? -25.375 3.555 -12.031 1 66.25 19 VAL B O 1
ATOM 1226 N N . SER B 1 20 ? -26.75 2.943 -13.703 1 66.62 20 SER B N 1
ATOM 1227 C CA . SER B 1 20 ? -26.141 1.618 -13.773 1 66.62 20 SER B CA 1
ATOM 1228 C C . SER B 1 20 ? -24.688 1.698 -14.25 1 66.62 20 SER B C 1
ATOM 1230 O O . SER B 1 20 ? -23.828 0.997 -13.734 1 66.62 20 SER B O 1
ATOM 1232 N N . SER B 1 21 ? -24.469 2.539 -15.188 1 66.06 21 SER B N 1
ATOM 1233 C CA . SER B 1 21 ? -23.109 2.721 -15.703 1 66.06 21 SER B CA 1
ATOM 1234 C C . SER B 1 21 ? -22.203 3.34 -14.656 1 66.06 21 SER B C 1
ATOM 1236 O O . SER B 1 21 ? -21.047 2.936 -14.516 1 66.06 21 SER B O 1
ATOM 1238 N N . ASP B 1 22 ? -22.766 4.316 -14.008 1 61.59 22 ASP B N 1
ATOM 1239 C CA . ASP B 1 22 ? -22.016 4.957 -12.93 1 61.59 22 ASP B CA 1
ATOM 1240 C C . ASP B 1 22 ? -21.703 3.961 -11.82 1 61.59 22 ASP B C 1
ATOM 1242 O O . ASP B 1 22 ? -20.594 3.959 -11.281 1 61.59 22 ASP B O 1
ATOM 1246 N N . ARG B 1 23 ? -22.688 3.287 -11.484 1 60.81 23 ARG B N 1
ATOM 1247 C CA . ARG B 1 23 ? -22.5 2.24 -10.492 1 60.81 23 ARG B CA 1
ATOM 1248 C C . ARG B 1 23 ? -21.469 1.22 -10.961 1 60.81 23 ARG B C 1
ATOM 1250 O O . ARG B 1 23 ? -20.625 0.772 -10.172 1 60.81 23 ARG B O 1
ATOM 1257 N N . ARG B 1 24 ? -21.672 0.829 -12.203 1 61.22 24 ARG B N 1
ATOM 1258 C CA . ARG B 1 24 ? -20.688 -0.092 -12.766 1 61.22 24 ARG B CA 1
ATOM 1259 C C . ARG B 1 24 ? -19.297 0.521 -12.75 1 61.22 24 ARG B C 1
ATOM 1261 O O . ARG B 1 24 ? -18.312 -0.164 -12.445 1 61.22 24 ARG B O 1
ATOM 1268 N N . ARG B 1 25 ? -19.297 1.722 -13.086 1 60.56 25 ARG B N 1
ATOM 1269 C CA . ARG B 1 25 ? -18.016 2.416 -13.078 1 60.56 25 ARG B CA 1
ATOM 1270 C C . ARG B 1 25 ? -17.453 2.514 -11.656 1 60.56 25 ARG B C 1
ATOM 1272 O O . ARG B 1 25 ? -16.25 2.363 -11.453 1 60.56 25 ARG B O 1
ATOM 1279 N N . TRP B 1 26 ? -18.469 2.816 -10.828 1 59.34 26 TRP B N 1
ATOM 1280 C CA . TRP B 1 26 ? -18.078 2.9 -9.422 1 59.34 26 TRP B CA 1
ATOM 1281 C C . TRP B 1 26 ? -17.672 1.533 -8.891 1 59.34 26 TRP B C 1
ATOM 1283 O O . TRP B 1 26 ? -16.719 1.429 -8.109 1 59.34 26 TRP B O 1
ATOM 1293 N N . GLU B 1 27 ? -18.484 0.695 -9.43 1 62.62 27 GLU B N 1
ATOM 1294 C CA . GLU B 1 27 ? -18.188 -0.683 -9.055 1 62.62 27 GLU B CA 1
ATOM 1295 C C . GLU B 1 27 ? -16.938 -1.187 -9.766 1 62.62 27 GLU B C 1
ATOM 1297 O O . GLU B 1 27 ? -16.25 -2.076 -9.273 1 62.62 27 GLU B O 1
ATOM 1302 N N . MET B 1 28 ? -16.828 -0.394 -10.891 1 71.88 28 MET B N 1
ATOM 1303 C CA . MET B 1 28 ? -15.711 -0.777 -11.742 1 71.88 28 MET B CA 1
ATOM 1304 C C . MET B 1 28 ? -14.539 0.192 -11.578 1 71.88 28 MET B C 1
ATOM 1306 O O . MET B 1 28 ? -14.711 1.405 -11.711 1 71.88 28 MET B O 1
ATOM 1310 N N . GLY B 1 29 ? -13.75 0.11 -10.688 1 86.62 29 GLY B N 1
ATOM 1311 C CA . GLY B 1 29 ? -12.539 0.894 -10.523 1 86.62 29 GLY B CA 1
ATOM 1312 C C . GLY B 1 29 ? -11.383 0.098 -9.938 1 86.62 29 GLY B C 1
ATOM 1313 O O . GLY B 1 29 ? -11.586 -1.012 -9.438 1 86.62 29 GLY B O 1
ATOM 1314 N N . GLU B 1 30 ? -10.352 0.69 -10.133 1 95.75 30 GLU B N 1
ATOM 1315 C CA . GLU B 1 30 ? -9.148 0.009 -9.68 1 95.75 30 GLU B CA 1
ATOM 1316 C C . GLU B 1 30 ? -9.242 -0.368 -8.203 1 95.75 30 GLU B C 1
ATOM 1318 O O . GLU B 1 30 ? -9.703 0.429 -7.383 1 95.75 30 GLU B O 1
ATOM 1323 N N . VAL B 1 31 ? -9.008 -1.59 -7.871 1 97.88 31 VAL B N 1
ATOM 1324 C CA . VAL B 1 31 ? -8.805 -2.061 -6.508 1 97.88 31 VAL B CA 1
ATOM 1325 C C . VAL B 1 31 ? -7.363 -2.52 -6.328 1 97.88 31 VAL B C 1
ATOM 1327 O O . VAL B 1 31 ? -6.832 -3.258 -7.16 1 97.88 31 VAL B O 1
ATOM 1330 N N . LYS B 1 32 ? -6.777 -2.053 -5.293 1 98.56 32 LYS B N 1
ATOM 1331 C CA . LYS B 1 32 ? -5.391 -2.42 -5.012 1 98.56 32 LYS B CA 1
ATOM 1332 C C . LYS B 1 32 ? -5.312 -3.438 -3.879 1 98.56 32 LYS B C 1
ATOM 1334 O O . LYS B 1 32 ? -6.008 -3.305 -2.869 1 98.56 32 LYS B O 1
ATOM 1339 N N . HIS B 1 33 ? -4.613 -4.492 -4.105 1 98.81 33 HIS B N 1
ATOM 1340 C CA . HIS B 1 33 ? -4.215 -5.5 -3.131 1 98.81 33 HIS B CA 1
ATOM 1341 C C . HIS B 1 33 ? -2.791 -5.262 -2.641 1 98.81 33 HIS B C 1
ATOM 1343 O O . HIS B 1 33 ? -1.832 -5.441 -3.393 1 98.81 33 HIS B O 1
ATOM 1349 N N . ILE B 1 34 ? -2.646 -4.816 -1.361 1 98.94 34 ILE B N 1
ATOM 1350 C CA . ILE B 1 34 ? -1.347 -4.52 -0.769 1 98.94 34 ILE B CA 1
ATOM 1351 C C . ILE B 1 34 ? -0.981 -5.602 0.243 1 98.94 34 ILE B C 1
ATOM 1353 O O . ILE B 1 34 ? -1.741 -5.871 1.177 1 98.94 34 ILE B O 1
ATOM 1357 N N . LEU B 1 35 ? 0.14 -6.25 0.034 1 98.94 35 LEU B N 1
ATOM 1358 C CA . LEU B 1 35 ? 0.698 -7.234 0.954 1 98.94 35 LEU B CA 1
ATOM 1359 C C . LEU B 1 35 ? 2.023 -6.75 1.53 1 98.94 35 LEU B C 1
ATOM 1361 O O . LEU B 1 35 ? 2.959 -6.457 0.784 1 98.94 35 LEU B O 1
ATOM 1365 N N . LEU B 1 36 ? 2.086 -6.512 2.822 1 98.94 36 LEU B N 1
ATOM 1366 C CA . LEU B 1 36 ? 3.328 -6.262 3.547 1 98.94 36 LEU B CA 1
ATOM 1367 C C . LEU B 1 36 ? 3.885 -7.551 4.137 1 98.94 36 LEU B C 1
ATOM 1369 O O . LEU B 1 36 ? 3.135 -8.359 4.684 1 98.94 36 LEU B O 1
ATOM 1373 N N . ALA B 1 37 ? 5.234 -7.715 4.02 1 98.88 37 ALA B N 1
ATOM 1374 C CA . ALA B 1 37 ? 5.812 -8.977 4.469 1 98.88 37 ALA B CA 1
ATOM 1375 C C . ALA B 1 37 ? 7.188 -8.758 5.098 1 98.88 37 ALA B C 1
ATOM 1377 O O . ALA B 1 37 ? 7.867 -7.777 4.793 1 98.88 37 ALA B O 1
ATOM 1378 N N . LYS B 1 38 ? 7.496 -9.539 5.98 1 98.81 38 LYS B N 1
ATOM 1379 C CA . LYS B 1 38 ? 8.852 -9.828 6.43 1 98.81 38 LYS B CA 1
ATOM 1380 C C . LYS B 1 38 ? 9.195 -11.305 6.246 1 98.81 38 LYS B C 1
ATOM 1382 O O . LYS B 1 38 ? 8.469 -12.18 6.727 1 98.81 38 LYS B O 1
ATOM 1387 N N . PHE B 1 39 ? 10.242 -11.594 5.543 1 98.81 39 PHE B N 1
ATOM 1388 C CA . PHE B 1 39 ? 10.664 -12.984 5.367 1 98.81 39 PHE B CA 1
ATOM 1389 C C . PHE B 1 39 ? 11.328 -13.508 6.629 1 98.81 39 PHE B C 1
ATOM 1391 O O . PHE B 1 39 ? 11.883 -12.734 7.418 1 98.81 39 PHE B O 1
ATOM 1398 N N . LYS B 1 40 ? 11.25 -14.836 6.781 1 98.44 40 LYS B N 1
ATOM 1399 C CA . LYS B 1 40 ? 11.922 -15.492 7.895 1 98.44 40 LYS B CA 1
ATOM 1400 C C . LYS B 1 40 ? 13.438 -15.289 7.824 1 98.44 40 LYS B C 1
ATOM 1402 O O . LYS B 1 40 ? 14 -15.188 6.734 1 98.44 40 LYS B O 1
ATOM 1407 N N . ASP B 1 41 ? 14 -15.32 9 1 97 41 ASP B N 1
ATOM 1408 C CA . ASP B 1 41 ? 15.453 -15.258 9.062 1 97 41 ASP B CA 1
ATOM 1409 C C . ASP B 1 41 ? 16.078 -16.484 8.391 1 97 41 ASP B C 1
ATOM 1411 O O . ASP B 1 41 ? 15.562 -17.594 8.508 1 97 41 ASP B O 1
ATOM 1415 N N . GLY B 1 42 ? 17.141 -16.266 7.641 1 96.31 42 GLY B N 1
ATOM 1416 C CA . GLY B 1 42 ? 17.891 -17.391 7.074 1 96.31 42 GLY B CA 1
ATOM 1417 C C . GLY B 1 42 ? 17.484 -17.703 5.648 1 96.31 42 GLY B C 1
ATOM 1418 O O . GLY B 1 42 ? 18.156 -18.484 4.969 1 96.31 42 GLY B O 1
ATOM 1419 N N . ILE B 1 43 ? 16.375 -17.203 5.277 1 96.75 43 ILE B N 1
ATOM 1420 C CA . ILE B 1 43 ? 16 -17.406 3.881 1 96.75 43 ILE B CA 1
ATOM 1421 C C . ILE B 1 43 ? 17 -16.719 2.969 1 96.75 43 ILE B C 1
ATOM 1423 O O . ILE B 1 43 ? 17.438 -15.594 3.246 1 96.75 43 ILE B O 1
ATOM 1427 N N . SER B 1 44 ? 17.406 -17.391 1.866 1 97.19 44 SER B N 1
ATOM 1428 C CA . SER B 1 44 ? 18.406 -16.828 0.969 1 97.19 44 SER B CA 1
ATOM 1429 C C . SER B 1 44 ? 17.797 -15.805 0.026 1 97.19 44 SER B C 1
ATOM 1431 O O . SER B 1 44 ? 16.594 -15.828 -0.232 1 97.19 44 SER B O 1
ATOM 1433 N N . GLN B 1 45 ? 18.672 -14.961 -0.469 1 96.69 45 GLN B N 1
ATOM 1434 C CA . GLN B 1 45 ? 18.219 -13.984 -1.449 1 96.69 45 GLN B CA 1
ATOM 1435 C C . GLN B 1 45 ? 17.672 -14.672 -2.699 1 96.69 45 GLN B C 1
ATOM 1437 O O . GLN B 1 45 ? 16.703 -14.195 -3.307 1 96.69 45 GLN B O 1
ATOM 1442 N N . GLN B 1 46 ? 18.312 -15.695 -3.074 1 97.31 46 GLN B N 1
ATOM 1443 C CA . GLN B 1 46 ? 17.844 -16.438 -4.238 1 97.31 46 GLN B CA 1
ATOM 1444 C C . GLN B 1 46 ? 16.422 -16.953 -4.023 1 97.31 46 GLN B C 1
ATOM 1446 O O . GLN B 1 46 ? 15.594 -16.891 -4.93 1 97.31 46 GLN B O 1
ATOM 1451 N N . GLN B 1 47 ? 16.125 -17.516 -2.873 1 97.88 47 GLN B N 1
ATOM 1452 C CA . GLN B 1 47 ? 14.773 -17.984 -2.561 1 97.88 47 GLN B CA 1
ATOM 1453 C C . GLN B 1 47 ? 13.773 -16.844 -2.609 1 97.88 47 GLN B C 1
ATOM 1455 O O . GLN B 1 47 ? 12.672 -17 -3.145 1 97.88 47 GLN B O 1
ATOM 1460 N N . ILE B 1 48 ? 14.148 -15.742 -2.037 1 97.94 48 ILE B N 1
ATOM 1461 C CA . ILE B 1 48 ? 13.281 -14.57 -2.049 1 97.94 48 ILE B CA 1
ATOM 1462 C C . ILE B 1 48 ? 13.008 -14.148 -3.49 1 97.94 48 ILE B C 1
ATOM 1464 O O . ILE B 1 48 ? 11.852 -13.914 -3.863 1 97.94 48 ILE B O 1
ATOM 1468 N N . ASP B 1 49 ? 14.062 -14.109 -4.336 1 97.19 49 ASP B N 1
ATOM 1469 C CA . ASP B 1 49 ? 13.914 -13.734 -5.738 1 97.19 49 ASP B CA 1
ATOM 1470 C C . ASP B 1 49 ? 12.977 -14.688 -6.465 1 97.19 49 ASP B C 1
ATOM 1472 O O . ASP B 1 49 ? 12.141 -14.266 -7.266 1 97.19 49 ASP B O 1
ATOM 1476 N N . ASP B 1 50 ? 13.094 -15.93 -6.195 1 97.44 50 ASP B N 1
ATOM 1477 C CA . ASP B 1 50 ? 12.234 -16.938 -6.812 1 97.44 50 ASP B CA 1
ATOM 1478 C C . ASP B 1 50 ? 10.773 -16.719 -6.402 1 97.44 50 ASP B C 1
ATOM 1480 O O . ASP B 1 50 ? 9.867 -16.859 -7.227 1 97.44 50 ASP B O 1
ATOM 1484 N N . LEU B 1 51 ? 10.586 -16.453 -5.16 1 98.31 51 LEU B N 1
ATOM 1485 C CA . LEU B 1 51 ? 9.234 -16.203 -4.668 1 98.31 51 LEU B CA 1
ATOM 1486 C C . LEU B 1 51 ? 8.641 -14.961 -5.316 1 98.31 51 LEU B C 1
ATOM 1488 O O . LEU B 1 51 ? 7.465 -14.945 -5.688 1 98.31 51 LEU B O 1
ATOM 1492 N N . ILE B 1 52 ? 9.43 -13.93 -5.48 1 98.25 52 ILE B N 1
ATOM 1493 C CA . ILE B 1 52 ? 8.961 -12.688 -6.094 1 98.25 52 ILE B CA 1
ATOM 1494 C C . ILE B 1 52 ? 8.625 -12.93 -7.562 1 98.25 52 ILE B C 1
ATOM 1496 O O . ILE B 1 52 ? 7.586 -12.477 -8.047 1 98.25 52 ILE B O 1
ATOM 1500 N N . LYS B 1 53 ? 9.461 -13.688 -8.266 1 97.75 53 LYS B N 1
ATOM 1501 C CA . LYS B 1 53 ? 9.18 -14.047 -9.648 1 97.75 53 LYS B CA 1
ATOM 1502 C C . LYS B 1 53 ? 7.898 -14.875 -9.75 1 97.75 53 LYS B C 1
ATOM 1504 O O . LYS B 1 53 ? 7.098 -14.688 -10.664 1 97.75 53 LYS B O 1
ATOM 1509 N N . GLY B 1 54 ? 7.738 -15.805 -8.867 1 98.12 54 GLY B N 1
ATOM 1510 C CA . GLY B 1 54 ? 6.512 -16.578 -8.82 1 98.12 54 GLY B CA 1
ATOM 1511 C C . GLY B 1 54 ? 5.273 -15.734 -8.609 1 98.12 54 GLY B C 1
ATOM 1512 O O . GLY B 1 54 ? 4.242 -15.969 -9.242 1 98.12 54 GLY B O 1
ATOM 1513 N N . TYR B 1 55 ? 5.371 -14.797 -7.676 1 98.62 55 TYR B N 1
ATOM 1514 C CA . TYR B 1 55 ? 4.266 -13.875 -7.434 1 98.62 55 TYR B CA 1
ATOM 1515 C C . TYR B 1 55 ? 3.93 -13.078 -8.688 1 98.62 55 TYR B C 1
ATOM 1517 O O . TYR B 1 55 ? 2.766 -12.992 -9.086 1 98.62 55 TYR B O 1
ATOM 1525 N N . ALA B 1 56 ? 4.914 -12.602 -9.336 1 97.88 56 ALA B N 1
ATOM 1526 C CA . ALA B 1 56 ? 4.723 -11.82 -10.555 1 97.88 56 ALA B CA 1
ATOM 1527 C C . ALA B 1 56 ? 4.055 -12.648 -11.641 1 97.88 56 ALA B C 1
ATOM 1529 O O . ALA B 1 56 ? 3.213 -12.148 -12.391 1 97.88 56 ALA B O 1
ATOM 1530 N N . ASN B 1 57 ? 4.395 -13.875 -11.711 1 97.69 57 ASN B N 1
ATOM 1531 C CA . ASN B 1 57 ? 3.916 -14.758 -12.773 1 97.69 57 ASN B CA 1
ATOM 1532 C C . ASN B 1 57 ? 2.426 -15.047 -12.625 1 97.69 57 ASN B C 1
ATOM 1534 O O . ASN B 1 57 ? 1.796 -15.555 -13.555 1 97.69 57 ASN B O 1
ATOM 1538 N N . LEU B 1 58 ? 1.861 -14.812 -11.469 1 98.25 58 LEU B N 1
ATOM 1539 C CA . LEU B 1 58 ? 0.431 -15.023 -11.273 1 98.25 58 LEU B CA 1
ATOM 1540 C C . LEU B 1 58 ? -0.382 -14.18 -12.25 1 98.25 58 LEU B C 1
ATOM 1542 O O . LEU B 1 58 ? -1.478 -14.578 -12.656 1 98.25 58 LEU B O 1
ATOM 1546 N N . VAL B 1 59 ? 0.139 -13.039 -12.68 1 97.31 59 VAL B N 1
ATOM 1547 C CA . VAL B 1 59 ? -0.541 -12.164 -13.625 1 97.31 59 VAL B CA 1
ATOM 1548 C C . VAL B 1 59 ? -0.829 -12.922 -14.922 1 97.31 59 VAL B C 1
ATOM 1550 O O . VAL B 1 59 ? -1.86 -12.703 -15.562 1 97.31 59 VAL B O 1
ATOM 1553 N N . ASN B 1 60 ? 0.042 -13.852 -15.258 1 97.44 60 ASN B N 1
ATOM 1554 C CA . ASN B 1 60 ? -0.083 -14.609 -16.5 1 97.44 60 ASN B CA 1
ATOM 1555 C C . ASN B 1 60 ? -1.085 -15.75 -16.359 1 97.44 60 ASN B C 1
ATOM 1557 O O . ASN B 1 60 ? -1.51 -16.328 -17.359 1 97.44 60 ASN B O 1
ATOM 1561 N N . HIS B 1 61 ? -1.528 -16.047 -15.203 1 97.88 61 HIS B N 1
ATOM 1562 C CA . HIS B 1 61 ? -2.332 -17.25 -14.992 1 97.88 61 HIS B CA 1
ATOM 1563 C C . HIS B 1 61 ? -3.715 -16.891 -14.453 1 97.88 61 HIS B C 1
ATOM 1565 O O . HIS B 1 61 ? -4.637 -17.719 -14.516 1 97.88 61 HIS B O 1
ATOM 1571 N N . ILE B 1 62 ? -3.838 -15.758 -13.875 1 98.25 62 ILE B N 1
ATOM 1572 C CA . ILE B 1 62 ? -5.086 -15.367 -13.227 1 98.25 62 ILE B CA 1
ATOM 1573 C C . ILE B 1 62 ? -5.625 -14.094 -13.867 1 98.25 62 ILE B C 1
ATOM 1575 O O . ILE B 1 62 ? -5.172 -12.992 -13.547 1 98.25 62 ILE B O 1
ATOM 1579 N N . GLU B 1 63 ? -6.586 -14.086 -14.641 1 97.19 63 GLU B N 1
ATOM 1580 C CA . GLU B 1 63 ? -7.07 -13.047 -15.539 1 97.19 63 GLU B CA 1
ATOM 1581 C C . GLU B 1 63 ? -7.406 -11.773 -14.781 1 97.19 63 GLU B C 1
ATOM 1583 O O . GLU B 1 63 ? -7.055 -10.672 -15.211 1 97.19 63 GLU B O 1
ATOM 1588 N N . PRO B 1 64 ? -8.031 -11.844 -13.625 1 97.75 64 PRO B N 1
ATOM 1589 C CA . PRO B 1 64 ? -8.438 -10.602 -12.961 1 97.75 64 PRO B CA 1
ATOM 1590 C C . PRO B 1 64 ? -7.25 -9.82 -12.398 1 97.75 64 PRO B C 1
ATOM 1592 O O . PRO B 1 64 ? -7.391 -8.648 -12.047 1 97.75 64 PRO B O 1
ATOM 1595 N N . MET B 1 65 ? -6.172 -10.492 -12.156 1 98 65 MET B N 1
ATOM 1596 C CA . MET B 1 65 ? -4.973 -9.789 -11.703 1 98 65 MET B CA 1
ATOM 1597 C C . MET B 1 65 ? -4.344 -8.992 -12.844 1 98 65 MET B C 1
ATOM 1599 O O . MET B 1 65 ? -3.84 -9.57 -13.805 1 98 65 MET B O 1
ATOM 1603 N N . LYS B 1 66 ? -4.305 -7.66 -12.75 1 96.75 66 LYS B N 1
ATOM 1604 C CA . LYS B 1 66 ? -3.975 -6.824 -13.898 1 96.75 66 LYS B CA 1
ATOM 1605 C C . LYS B 1 66 ? -2.514 -6.383 -13.852 1 96.75 66 LYS B C 1
ATOM 1607 O O . LYS B 1 66 ? -1.91 -6.117 -14.898 1 96.75 66 LYS B O 1
ATOM 1612 N N . SER B 1 67 ? -2 -6.262 -12.688 1 97.06 67 SER B N 1
ATOM 1613 C CA . SER B 1 67 ? -0.606 -5.844 -12.57 1 97.06 67 SER B CA 1
ATOM 1614 C C . SER B 1 67 ? 0.012 -6.328 -11.266 1 97.06 67 SER B C 1
ATOM 1616 O O . SER B 1 67 ? -0.702 -6.762 -10.359 1 97.06 67 SER B O 1
ATOM 1618 N N . PHE B 1 68 ? 1.328 -6.328 -11.234 1 98.12 68 PHE B N 1
ATOM 1619 C CA . PHE B 1 68 ? 2.129 -6.668 -10.07 1 98.12 68 PHE B CA 1
ATOM 1620 C C . PHE B 1 68 ? 3.375 -5.793 -9.992 1 98.12 68 PHE B C 1
ATOM 1622 O O . PHE B 1 68 ? 4.109 -5.664 -10.977 1 98.12 68 PHE B O 1
ATOM 1629 N N . LYS B 1 69 ? 3.564 -5.176 -8.891 1 98.06 69 LYS B N 1
ATOM 1630 C CA . LYS B 1 69 ? 4.789 -4.457 -8.547 1 98.06 69 LYS B CA 1
ATOM 1631 C C . LYS B 1 69 ? 5.195 -4.711 -7.098 1 98.06 69 LYS B C 1
ATOM 1633 O O . LYS B 1 69 ? 4.363 -5.109 -6.277 1 98.06 69 LYS B O 1
ATOM 1638 N N . TRP B 1 70 ? 6.383 -4.516 -6.855 1 98.31 70 TRP B N 1
ATOM 1639 C CA . TRP B 1 70 ? 6.848 -4.727 -5.488 1 98.31 70 TRP B CA 1
ATOM 1640 C C . TRP B 1 70 ? 8.055 -3.844 -5.184 1 98.31 70 TRP B C 1
ATOM 1642 O O . TRP B 1 70 ? 8.586 -3.18 -6.074 1 98.31 70 TRP B O 1
ATOM 1652 N N . GLY B 1 71 ? 8.477 -3.746 -3.912 1 98.06 71 GLY B N 1
ATOM 1653 C CA . GLY B 1 71 ? 9.711 -3.094 -3.49 1 98.06 71 GLY B CA 1
ATOM 1654 C C . GLY B 1 71 ? 10.023 -3.301 -2.021 1 98.06 71 GLY B C 1
ATOM 1655 O O . GLY B 1 71 ? 9.156 -3.715 -1.249 1 98.06 71 GLY B O 1
ATOM 1656 N N . LYS B 1 72 ? 11.273 -3.072 -1.726 1 98.19 72 LYS B N 1
ATOM 1657 C CA . LYS B 1 72 ? 11.664 -3.029 -0.32 1 98.19 72 LYS B CA 1
ATOM 1658 C C . LYS B 1 72 ? 11.289 -1.692 0.314 1 98.19 72 LYS B C 1
ATOM 1660 O O . LYS B 1 72 ? 11.266 -0.664 -0.364 1 98.19 72 LYS B O 1
ATOM 1665 N N . ASP B 1 73 ? 10.977 -1.757 1.629 1 98.62 73 ASP B N 1
ATOM 1666 C CA . ASP B 1 73 ? 10.695 -0.528 2.363 1 98.62 73 ASP B CA 1
ATOM 1667 C C . ASP B 1 73 ? 11.922 0.374 2.42 1 98.62 73 ASP B C 1
ATOM 1669 O O . ASP B 1 73 ? 13.023 -0.09 2.719 1 98.62 73 ASP B O 1
ATOM 1673 N N . VAL B 1 74 ? 11.695 1.662 2.17 1 97.62 74 VAL B N 1
ATOM 1674 C CA . VAL B 1 74 ? 12.766 2.652 2.234 1 97.62 74 VAL B CA 1
ATOM 1675 C C . VAL B 1 74 ? 12.359 3.793 3.162 1 97.62 74 VAL B C 1
ATOM 1677 O O . VAL B 1 74 ? 12.953 4.875 3.121 1 97.62 74 VAL B O 1
ATOM 1680 N N . SER B 1 75 ? 11.312 3.604 3.959 1 97.44 75 SER B N 1
ATOM 1681 C CA . SER B 1 75 ? 10.805 4.66 4.828 1 97.44 75 SER B CA 1
ATOM 1682 C C . SER B 1 75 ? 11.836 5.043 5.887 1 97.44 75 SER B C 1
ATOM 1684 O O . SER B 1 75 ? 12.508 4.18 6.445 1 97.44 75 SER B O 1
ATOM 1686 N N . ILE B 1 76 ? 11.859 6.297 6.262 1 95.81 76 ILE B N 1
ATOM 1687 C CA . ILE B 1 76 ? 12.766 6.797 7.285 1 95.81 76 ILE B CA 1
ATOM 1688 C C . ILE B 1 76 ? 11.977 7.164 8.539 1 95.81 76 ILE B C 1
ATOM 1690 O O . ILE B 1 76 ? 12.539 7.727 9.492 1 95.81 76 ILE B O 1
ATOM 1694 N N . GLU B 1 77 ? 10.688 6.895 8.602 1 96.44 77 GLU B N 1
ATOM 1695 C CA . GLU B 1 77 ? 9.82 7.32 9.695 1 96.44 77 GLU B CA 1
ATOM 1696 C C . GLU B 1 77 ? 9.82 6.301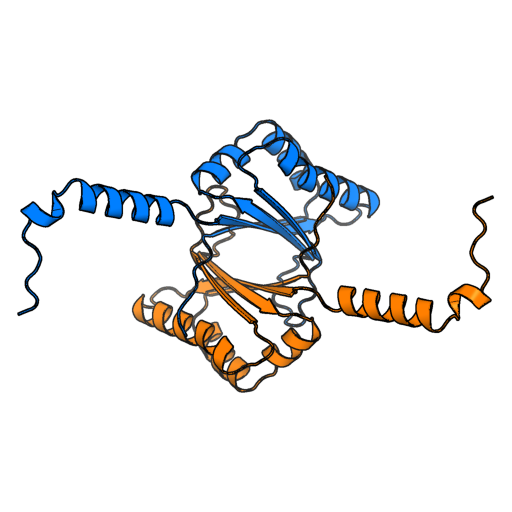 10.828 1 96.44 77 GLU B C 1
ATOM 1698 O O . GLU B 1 77 ? 9.32 6.578 11.922 1 96.44 77 GLU B O 1
ATOM 1703 N N . ASN B 1 78 ? 10.336 5.145 10.633 1 96.44 78 ASN B N 1
ATOM 1704 C CA . ASN B 1 78 ? 10.422 4.082 11.625 1 96.44 78 ASN B CA 1
ATOM 1705 C C . ASN B 1 78 ? 9.047 3.674 12.133 1 96.44 78 ASN B C 1
ATOM 1707 O O . ASN B 1 78 ? 8.867 3.434 13.328 1 96.44 78 ASN B O 1
ATOM 1711 N N . LEU B 1 79 ? 8.07 3.652 11.32 1 98.06 79 LEU B N 1
ATOM 1712 C CA . LEU B 1 79 ? 6.711 3.225 11.641 1 98.06 79 LEU B CA 1
ATOM 1713 C C . LEU B 1 79 ? 6.324 1.993 10.828 1 98.06 79 LEU B C 1
ATOM 1715 O O . LEU B 1 79 ? 5.141 1.754 10.578 1 98.06 79 LEU B O 1
ATOM 1719 N N . HIS B 1 80 ? 7.273 1.23 10.344 1 98.25 80 HIS B N 1
ATOM 1720 C CA . HIS B 1 80 ? 7.039 0.104 9.445 1 98.25 80 HIS B CA 1
ATOM 1721 C C . HIS B 1 80 ? 6.754 -1.172 10.227 1 98.25 80 HIS B C 1
ATOM 1723 O O . HIS B 1 80 ? 6.328 -2.176 9.648 1 98.25 80 HIS B O 1
ATOM 1729 N N . GLN B 1 81 ? 6.922 -1.186 11.492 1 98.19 81 GLN B N 1
ATOM 1730 C CA . GLN B 1 81 ? 6.586 -2.266 12.414 1 98.19 81 GLN B CA 1
ATOM 1731 C C . GLN B 1 81 ? 7.277 -3.566 12.016 1 98.19 81 GLN B C 1
ATOM 1733 O O . GLN B 1 81 ? 6.688 -4.645 12.117 1 98.19 81 GLN B O 1
ATOM 1738 N N . GLY B 1 82 ? 8.43 -3.502 11.453 1 98.31 82 GLY B N 1
ATOM 1739 C CA . GLY B 1 82 ? 9.25 -4.664 11.156 1 98.31 82 GLY B CA 1
ATOM 1740 C C . GLY B 1 82 ? 9.023 -5.211 9.758 1 98.31 82 GLY B C 1
ATOM 1741 O O . GLY B 1 82 ? 9.734 -6.117 9.32 1 98.31 82 GLY B O 1
ATOM 1742 N N . PHE B 1 83 ? 8.047 -4.719 9.07 1 98.81 83 PHE B N 1
ATOM 1743 C CA . PHE B 1 83 ? 7.84 -5.152 7.691 1 98.81 83 PHE B CA 1
ATOM 1744 C C . PHE B 1 83 ? 8.945 -4.629 6.785 1 98.81 83 PHE B C 1
ATOM 1746 O O . PHE B 1 83 ? 9.414 -3.5 6.957 1 98.81 83 PHE B O 1
ATOM 1753 N N . THR B 1 84 ? 9.281 -5.406 5.754 1 98.56 84 THR B N 1
ATOM 1754 C CA . THR B 1 84 ? 10.445 -5.059 4.945 1 98.56 84 THR B CA 1
ATOM 1755 C C . THR B 1 84 ? 10.078 -5.016 3.463 1 98.56 84 THR B C 1
ATOM 1757 O O . THR B 1 84 ? 10.797 -4.414 2.66 1 98.56 84 THR B O 1
ATOM 1760 N N . HIS B 1 85 ? 9.047 -5.727 3.053 1 98.81 85 HIS B N 1
ATOM 1761 C CA . HIS B 1 85 ? 8.68 -5.848 1.648 1 98.81 85 HIS B CA 1
ATOM 1762 C C . HIS B 1 85 ? 7.223 -5.453 1.428 1 98.81 85 HIS B C 1
ATOM 1764 O O . HIS B 1 85 ? 6.359 -5.754 2.256 1 98.81 85 HIS B O 1
ATOM 1770 N N . VAL B 1 86 ? 7.023 -4.824 0.346 1 98.94 86 VAL B N 1
ATOM 1771 C CA . VAL B 1 86 ? 5.688 -4.434 -0.089 1 98.94 86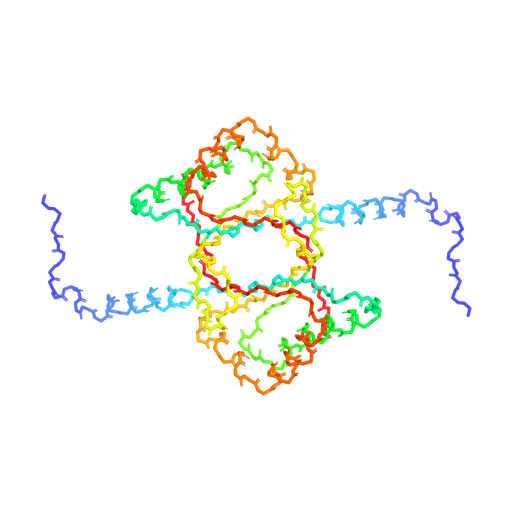 VAL B CA 1
ATOM 1772 C C . VAL B 1 86 ? 5.387 -5.051 -1.453 1 98.94 86 VAL B C 1
ATOM 1774 O O . VAL B 1 86 ? 6.188 -4.938 -2.383 1 98.94 86 VAL B O 1
ATOM 1777 N N . PHE B 1 87 ? 4.262 -5.707 -1.597 1 98.88 87 PHE B N 1
ATOM 1778 C CA . PHE B 1 87 ? 3.758 -6.242 -2.855 1 98.88 87 PHE B CA 1
ATOM 1779 C C . PHE B 1 87 ? 2.41 -5.621 -3.207 1 98.88 87 PHE B C 1
ATOM 1781 O O . PHE B 1 87 ? 1.505 -5.578 -2.371 1 98.88 87 PHE B O 1
ATOM 1788 N N . GLU B 1 88 ? 2.34 -5.109 -4.387 1 98.75 88 GLU B N 1
ATOM 1789 C CA . GLU B 1 88 ? 1.126 -4.457 -4.871 1 98.75 88 GLU B CA 1
ATOM 1790 C C . GLU B 1 88 ? 0.59 -5.148 -6.121 1 98.75 88 GLU B C 1
ATOM 1792 O O . GLU B 1 88 ? 1.307 -5.285 -7.117 1 98.75 88 GLU B O 1
ATOM 1797 N N . SER B 1 89 ? -0.646 -5.566 -6.09 1 98.5 89 SER B N 1
ATOM 1798 C CA . SER B 1 89 ? -1.382 -6.035 -7.262 1 98.5 89 SER B CA 1
ATOM 1799 C C . SER B 1 89 ? -2.646 -5.215 -7.484 1 98.5 89 SER B C 1
ATOM 1801 O O . SER B 1 89 ? -3.223 -4.68 -6.535 1 98.5 89 SER B O 1
ATOM 1803 N N . THR B 1 90 ? -3.045 -5.133 -8.719 1 97.94 90 THR B N 1
ATOM 1804 C CA . THR B 1 90 ? -4.238 -4.348 -9.016 1 97.94 90 THR B CA 1
ATOM 1805 C C . THR B 1 90 ? -5.285 -5.203 -9.727 1 97.94 90 THR B C 1
ATOM 1807 O O . THR B 1 90 ? -4.941 -6.152 -10.438 1 97.94 90 THR B O 1
ATOM 1810 N N . PHE B 1 91 ? -6.477 -4.852 -9.531 1 97.94 91 PHE B N 1
ATOM 1811 C CA . PHE B 1 91 ? -7.68 -5.457 -10.086 1 97.94 91 PHE B CA 1
ATOM 1812 C C . PHE B 1 91 ? -8.68 -4.383 -10.508 1 97.94 91 PHE B C 1
ATOM 1814 O O . PHE B 1 91 ? -8.508 -3.207 -10.188 1 97.94 91 PHE B O 1
ATOM 1821 N N . GLU B 1 92 ? -9.719 -4.828 -11.18 1 96.25 92 GLU B N 1
ATOM 1822 C CA . GLU B 1 92 ? -10.727 -3.865 -11.641 1 96.25 92 GLU B CA 1
ATOM 1823 C C . GLU B 1 92 ? -11.969 -3.902 -10.758 1 96.25 92 GLU B C 1
ATOM 1825 O O . GLU B 1 92 ? -12.797 -2.996 -10.812 1 96.25 92 GLU B 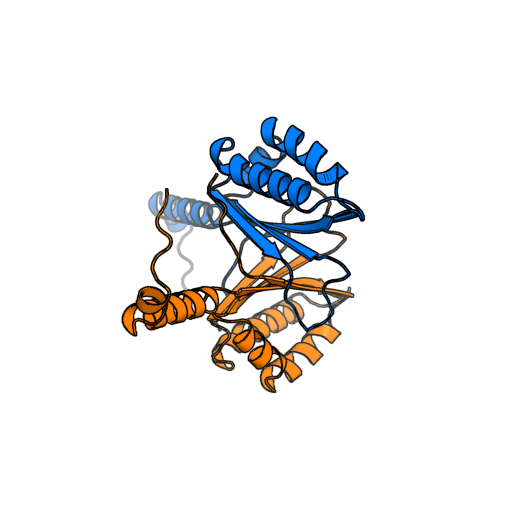O 1
ATOM 1830 N N . THR B 1 93 ? -12.094 -5.008 -10.023 1 95.25 93 THR B N 1
ATOM 1831 C CA . THR B 1 93 ? -13.234 -5.16 -9.125 1 95.25 93 THR B CA 1
ATOM 1832 C C . THR B 1 93 ? -12.852 -5.945 -7.879 1 95.25 93 THR B C 1
ATOM 1834 O O . THR B 1 93 ? -11.867 -6.691 -7.891 1 95.25 93 THR B O 1
ATOM 1837 N N . VAL B 1 94 ? -13.625 -5.746 -6.84 1 95.81 94 VAL B N 1
ATOM 1838 C CA . VAL B 1 94 ? -13.453 -6.531 -5.621 1 95.81 94 VAL B CA 1
ATOM 1839 C C . VAL B 1 94 ? -13.742 -8 -5.91 1 95.81 94 VAL B C 1
ATOM 1841 O O . VAL B 1 94 ? -13.086 -8.891 -5.359 1 95.81 94 VAL B O 1
ATOM 1844 N N . GLU B 1 95 ? -14.695 -8.281 -6.789 1 95.44 95 GLU B N 1
ATOM 1845 C CA . GLU B 1 95 ? -14.977 -9.648 -7.207 1 95.44 95 GLU B CA 1
ATOM 1846 C C . GLU B 1 95 ? -13.766 -10.281 -7.875 1 95.44 95 GLU B C 1
ATOM 1848 O O . GLU B 1 95 ? -13.531 -11.484 -7.73 1 95.44 95 GLU B O 1
ATOM 1853 N N . GLY B 1 96 ? -13.102 -9.539 -8.625 1 97.06 96 GLY B N 1
ATOM 1854 C CA . GLY B 1 96 ? -11.867 -10.023 -9.234 1 97.06 96 GLY B CA 1
ATOM 1855 C C . GLY B 1 96 ? -10.844 -10.484 -8.211 1 97.06 96 GLY B C 1
ATOM 1856 O O . GLY B 1 96 ? -10.172 -11.5 -8.414 1 97.06 96 GLY B O 1
ATOM 1857 N N . ILE B 1 97 ? -10.727 -9.758 -7.086 1 97.75 97 ILE B N 1
ATOM 1858 C CA . ILE B 1 97 ? -9.812 -10.164 -6.023 1 97.75 97 ILE B CA 1
ATOM 1859 C C . ILE B 1 97 ? -10.273 -11.484 -5.418 1 97.75 97 ILE B C 1
ATOM 1861 O O . ILE B 1 97 ? -9.461 -12.375 -5.148 1 97.75 97 ILE B O 1
ATOM 1865 N N . ALA B 1 98 ? -11.57 -11.547 -5.215 1 97.44 98 ALA B N 1
ATOM 1866 C CA . ALA B 1 98 ? -12.102 -12.797 -4.664 1 97.44 98 ALA B CA 1
ATOM 1867 C C . ALA B 1 98 ? -11.773 -13.977 -5.566 1 97.44 98 ALA B C 1
ATOM 1869 O O . ALA B 1 98 ? -11.398 -15.047 -5.086 1 97.44 98 ALA B O 1
ATOM 1870 N N . THR B 1 99 ? -11.891 -13.828 -6.859 1 98.19 99 THR B N 1
ATOM 1871 C CA . THR B 1 99 ? -11.531 -14.852 -7.836 1 98.19 99 THR B CA 1
ATOM 1872 C C . THR B 1 99 ? -10.047 -15.18 -7.754 1 98.19 99 THR B C 1
ATOM 1874 O O . THR B 1 99 ? -9.656 -16.344 -7.781 1 98.19 99 THR B O 1
ATOM 1877 N N . TYR B 1 100 ? -9.289 -14.18 -7.641 1 98.56 100 TYR B N 1
ATOM 1878 C CA . TYR B 1 100 ? -7.844 -14.32 -7.477 1 98.56 100 TYR B CA 1
ATOM 1879 C C . TYR B 1 100 ? -7.516 -15.133 -6.23 1 98.56 100 TYR B C 1
ATOM 1881 O O . TYR B 1 100 ? -6.73 -16.078 -6.289 1 98.56 100 TYR B O 1
ATOM 1889 N N . ILE B 1 101 ? -8.109 -14.852 -5.109 1 98.31 101 ILE B N 1
ATOM 1890 C CA . ILE B 1 101 ? -7.812 -15.453 -3.814 1 98.31 101 ILE B CA 1
ATOM 1891 C C . ILE B 1 101 ? -8.18 -16.938 -3.84 1 98.31 101 ILE B C 1
ATOM 1893 O O . ILE B 1 101 ? -7.461 -17.766 -3.275 1 98.31 101 ILE B O 1
ATOM 1897 N N . SER B 1 102 ? -9.234 -17.234 -4.551 1 98.19 102 SER B N 1
ATOM 1898 C CA . SER B 1 102 ? -9.711 -18.609 -4.535 1 98.19 102 SER B CA 1
ATOM 1899 C C . SER B 1 102 ? -9.125 -19.422 -5.691 1 98.19 102 SER B C 1
ATOM 1901 O O . SER B 1 102 ? -9.312 -20.641 -5.77 1 98.19 102 SER B O 1
ATOM 1903 N N . HIS B 1 103 ? -8.516 -18.797 -6.633 1 98.5 103 HIS B N 1
ATOM 1904 C CA . HIS B 1 103 ? -7.953 -19.5 -7.785 1 98.5 103 HIS B CA 1
ATOM 1905 C C . HIS B 1 103 ? -6.949 -20.562 -7.355 1 98.5 103 HIS B C 1
ATOM 1907 O O . HIS B 1 103 ? -6.078 -20.297 -6.523 1 98.5 103 HIS B O 1
ATOM 1913 N N . PRO B 1 104 ? -6.941 -21.719 -7.906 1 98.5 104 PRO B N 1
ATOM 1914 C CA . PRO B 1 104 ? -6.055 -22.812 -7.477 1 98.5 104 PRO B CA 1
ATOM 1915 C C . PRO B 1 104 ? -4.578 -22.438 -7.582 1 98.5 104 PRO B C 1
ATOM 1917 O O . PRO B 1 104 ? -3.787 -22.781 -6.703 1 98.5 104 PRO B O 1
ATOM 1920 N N . VAL B 1 105 ? -4.199 -21.781 -8.602 1 98.56 105 VAL B N 1
ATOM 1921 C CA . VAL B 1 105 ? -2.812 -21.375 -8.797 1 98.56 105 VAL B CA 1
ATOM 1922 C C . VAL B 1 105 ? -2.387 -20.438 -7.672 1 98.56 105 VAL B C 1
ATOM 1924 O O . VAL B 1 105 ? -1.266 -20.531 -7.164 1 98.56 105 VAL B O 1
ATOM 1927 N N . HIS B 1 106 ? -3.223 -19.453 -7.305 1 98.69 106 HIS B N 1
ATOM 1928 C CA . HIS B 1 106 ? -2.914 -18.562 -6.195 1 98.69 106 HIS B CA 1
ATOM 1929 C C . HIS B 1 106 ? -2.826 -19.328 -4.879 1 98.69 106 HIS B C 1
ATOM 1931 O O . HIS B 1 106 ? -1.92 -19.094 -4.078 1 98.69 106 HIS B O 1
ATOM 1937 N N . VAL B 1 107 ? -3.783 -20.172 -4.633 1 98.5 107 VAL B N 1
ATOM 1938 C CA . VAL B 1 107 ? -3.816 -20.906 -3.375 1 98.5 107 VAL B CA 1
ATOM 1939 C C . VAL B 1 107 ? -2.514 -21.688 -3.195 1 98.5 107 VAL B C 1
ATOM 1941 O O . VAL B 1 107 ? -1.905 -21.656 -2.125 1 98.5 107 VAL B O 1
ATOM 1944 N N . GLU B 1 108 ? -2.104 -22.375 -4.211 1 98.31 108 GLU B N 1
ATOM 1945 C CA . GLU B 1 108 ? -0.851 -23.125 -4.152 1 98.31 108 GLU B CA 1
ATOM 1946 C C . GLU B 1 108 ? 0.332 -22.203 -3.879 1 98.31 108 GLU B C 1
ATOM 1948 O O . GLU B 1 108 ? 1.147 -22.469 -2.996 1 98.31 108 GLU B O 1
ATOM 1953 N N . PHE B 1 109 ? 0.413 -21.188 -4.629 1 98.62 109 PHE B N 1
ATOM 1954 C CA . PHE B 1 109 ? 1.513 -20.234 -4.473 1 98.62 109 PHE B CA 1
ATOM 1955 C C . PHE B 1 109 ? 1.5 -19.609 -3.084 1 98.62 109 PHE B C 1
ATOM 1957 O O . PHE B 1 109 ? 2.539 -19.531 -2.428 1 98.62 109 PHE B O 1
ATOM 1964 N N . ALA B 1 110 ? 0.322 -19.109 -2.662 1 98.38 110 ALA B N 1
ATOM 1965 C CA . ALA B 1 110 ? 0.182 -18.422 -1.382 1 98.38 110 ALA B CA 1
ATOM 1966 C C . ALA B 1 110 ? 0.608 -19.312 -0.225 1 98.38 110 ALA B C 1
ATOM 1968 O O . ALA B 1 110 ? 1.238 -18.859 0.729 1 98.38 110 ALA B O 1
ATOM 1969 N N . THR B 1 111 ? 0.224 -20.562 -0.32 1 98.12 111 THR B N 1
ATOM 1970 C CA . THR B 1 111 ? 0.624 -21.516 0.708 1 98.12 111 THR B CA 1
ATOM 1971 C C . THR B 1 111 ? 2.145 -21.578 0.821 1 98.12 111 THR B C 1
ATOM 1973 O O . THR B 1 111 ? 2.695 -21.5 1.921 1 98.12 111 THR B O 1
ATOM 1976 N N . ARG B 1 112 ? 2.795 -21.734 -0.262 1 98.06 112 ARG B N 1
ATOM 1977 C CA . ARG B 1 112 ? 4.254 -21.766 -0.294 1 98.06 112 ARG B CA 1
ATOM 1978 C C . ARG B 1 112 ? 4.832 -20.438 0.176 1 98.06 112 ARG B C 1
ATOM 1980 O O . ARG B 1 112 ? 5.789 -20.406 0.953 1 98.06 112 ARG B O 1
ATOM 1987 N N . PHE B 1 113 ? 4.344 -19.344 -0.304 1 98.56 113 PHE B N 1
ATOM 1988 C CA . PHE B 1 113 ? 4.82 -18 0.007 1 98.56 113 PHE B CA 1
ATOM 1989 C C . PHE B 1 113 ? 4.73 -17.734 1.504 1 98.56 113 PHE B C 1
ATOM 1991 O O . PHE B 1 113 ? 5.711 -17.312 2.121 1 98.56 113 PHE B O 1
ATOM 1998 N N . LEU B 1 114 ? 3.586 -18.016 2.08 1 98.25 114 LEU B N 1
ATOM 1999 C CA . LEU B 1 114 ? 3.336 -17.734 3.49 1 98.25 114 LEU B CA 1
ATOM 2000 C C . LEU B 1 114 ? 4.262 -18.547 4.383 1 98.25 114 LEU B C 1
ATOM 2002 O O . LEU B 1 114 ? 4.664 -18.094 5.453 1 98.25 114 LEU B O 1
ATOM 2006 N N . ASP B 1 115 ? 4.602 -19.703 3.912 1 97.94 115 ASP B N 1
ATOM 2007 C CA . ASP B 1 115 ? 5.492 -20.578 4.672 1 97.94 115 ASP B CA 1
ATOM 2008 C C . ASP B 1 115 ? 6.867 -19.938 4.855 1 97.94 115 ASP B C 1
ATOM 2010 O O . ASP B 1 115 ? 7.625 -20.328 5.742 1 97.94 115 ASP B O 1
ATOM 2014 N N . HIS B 1 116 ? 7.211 -19.016 4.117 1 98.62 116 HIS B N 1
ATOM 2015 C CA . HIS B 1 116 ? 8.531 -18.391 4.172 1 98.62 116 HIS B CA 1
ATOM 2016 C C . HIS B 1 116 ? 8.484 -17.062 4.93 1 98.62 116 HIS B C 1
ATOM 2018 O O . HIS B 1 116 ? 9.508 -16.406 5.109 1 98.62 116 HIS B O 1
ATOM 2024 N N . LEU B 1 117 ? 7.359 -16.688 5.426 1 98.62 117 LEU B N 1
ATOM 2025 C CA . LEU B 1 117 ? 7.215 -15.359 6.008 1 98.62 117 LEU B CA 1
ATOM 2026 C C . LEU B 1 117 ? 7.223 -15.422 7.531 1 98.62 117 LEU B C 1
ATOM 2028 O O . LEU B 1 117 ? 6.691 -16.375 8.117 1 98.62 117 LEU B O 1
ATOM 2032 N N . ASP B 1 118 ? 7.809 -14.438 8.125 1 98.69 118 ASP B N 1
ATOM 2033 C CA . ASP B 1 118 ? 7.73 -14.172 9.562 1 98.69 118 ASP B CA 1
ATOM 2034 C C . ASP B 1 118 ? 6.523 -13.297 9.891 1 98.69 118 ASP B C 1
ATOM 2036 O O . ASP B 1 118 ? 5.863 -13.508 10.914 1 98.69 118 ASP B O 1
ATOM 2040 N N . LYS B 1 119 ? 6.246 -12.25 9.117 1 98.62 119 LYS B N 1
ATOM 2041 C CA . LYS B 1 119 ? 5.109 -11.344 9.258 1 98.62 119 LYS B CA 1
ATOM 2042 C C . LYS B 1 119 ? 4.383 -11.164 7.926 1 98.62 119 LYS B C 1
ATOM 2044 O O . LYS B 1 119 ? 5.016 -11.117 6.867 1 98.62 119 LYS B O 1
ATOM 2049 N N . VAL B 1 120 ? 3.105 -11.023 8 1 98.81 120 VAL B N 1
ATOM 2050 C CA . VAL B 1 120 ? 2.285 -10.75 6.828 1 98.81 120 VAL B CA 1
ATOM 2051 C C . VAL B 1 120 ? 1.094 -9.875 7.223 1 98.81 120 VAL B C 1
ATOM 2053 O O . VAL B 1 120 ? 0.513 -10.055 8.297 1 98.81 120 VAL B O 1
ATOM 2056 N N . LEU B 1 121 ? 0.791 -8.953 6.457 1 98.88 121 LEU B N 1
ATOM 2057 C CA . LEU B 1 121 ? -0.37 -8.07 6.555 1 98.88 121 LEU B CA 1
ATOM 2058 C C . LEU B 1 121 ? -0.953 -7.789 5.176 1 98.88 121 LEU B C 1
ATOM 2060 O O . LEU B 1 121 ? -0.215 -7.477 4.238 1 98.88 121 LEU B O 1
ATOM 2064 N N . VAL B 1 122 ? -2.256 -7.969 4.973 1 98.88 122 VAL B N 1
ATOM 2065 C CA . VAL B 1 122 ? -2.902 -7.762 3.68 1 98.88 122 VAL B CA 1
ATOM 2066 C C . VAL B 1 122 ? -4.07 -6.793 3.836 1 98.88 122 VAL B C 1
ATOM 2068 O O . VAL B 1 122 ? -4.895 -6.941 4.742 1 98.88 122 VAL B O 1
ATOM 2071 N N . VAL B 1 123 ? -4.117 -5.836 2.984 1 98.81 123 VAL B N 1
ATOM 2072 C CA . VAL B 1 123 ? -5.273 -4.957 2.844 1 98.81 123 VAL B CA 1
ATOM 2073 C C . VAL B 1 123 ? -5.641 -4.816 1.369 1 98.81 123 VAL B C 1
ATOM 2075 O O . VAL B 1 123 ? -4.773 -4.891 0.497 1 98.81 123 VAL B O 1
ATOM 2078 N N . ASP B 1 124 ? -6.918 -4.633 1.085 1 98.75 124 ASP B N 1
ATOM 2079 C CA . ASP B 1 124 ? -7.469 -4.258 -0.214 1 98.75 124 ASP B CA 1
ATOM 2080 C C . ASP B 1 124 ? -8.25 -2.953 -0.122 1 98.75 124 ASP B C 1
ATOM 2082 O O . ASP B 1 124 ? -9 -2.738 0.832 1 98.75 124 ASP B O 1
ATOM 2086 N N . PHE B 1 125 ? -8.07 -2.121 -1.132 1 98.44 125 PHE B N 1
ATOM 2087 C CA . PHE B 1 125 ? -8.836 -0.882 -1.072 1 98.44 125 PHE B CA 1
ATOM 2088 C C . PHE B 1 125 ? -9.055 -0.311 -2.469 1 98.44 125 PHE B C 1
ATOM 2090 O O . PHE B 1 125 ? -8.336 -0.663 -3.406 1 98.44 125 PHE B O 1
ATOM 2097 N N . LYS B 1 126 ? -10.055 0.49 -2.57 1 97.38 126 LYS B N 1
ATOM 2098 C CA . LYS B 1 126 ? -10.328 1.271 -3.773 1 97.38 126 LYS B CA 1
ATOM 2099 C C . LYS B 1 126 ? -9.766 2.684 -3.652 1 97.38 126 LYS B C 1
ATOM 2101 O O . LYS B 1 126 ? -10.367 3.541 -3 1 97.38 126 LYS B O 1
ATOM 2106 N N . PRO B 1 127 ? -8.625 2.85 -4.336 1 97.38 127 PRO B N 1
ATOM 2107 C CA . PRO B 1 127 ? -8.047 4.191 -4.219 1 97.38 127 PRO B CA 1
ATOM 2108 C C . PRO B 1 127 ? -8.992 5.281 -4.727 1 97.38 127 PRO B C 1
ATOM 2110 O O . PRO B 1 127 ? -9.391 5.262 -5.891 1 97.38 127 PRO B O 1
ATOM 2113 N N . THR B 1 128 ? -9.289 6.23 -3.891 1 95.06 128 THR B N 1
ATOM 2114 C CA . THR B 1 128 ? -10.188 7.336 -4.203 1 95.06 128 THR B CA 1
ATOM 2115 C C . THR B 1 128 ? -9.5 8.68 -3.971 1 95.06 128 THR B C 1
ATOM 2117 O O . THR B 1 128 ? -8.914 8.906 -2.91 1 95.06 128 THR B O 1
ATOM 2120 N N . ALA B 1 129 ? -9.555 9.477 -5.027 1 93.38 129 ALA B N 1
ATOM 2121 C CA . ALA B 1 129 ? -9.008 10.82 -4.898 1 93.38 129 ALA B CA 1
ATOM 2122 C C . ALA B 1 129 ? -9.969 11.742 -4.156 1 93.38 129 ALA B C 1
ATOM 2124 O O . ALA B 1 129 ? -11.18 11.484 -4.117 1 93.38 129 ALA B O 1
ATOM 2125 N N . VAL B 1 130 ? -9.352 12.656 -3.459 1 90.19 130 VAL B N 1
ATOM 2126 C CA . VAL B 1 130 ? -10.141 13.695 -2.805 1 90.19 130 VAL B CA 1
ATOM 2127 C C . VAL B 1 130 ? -9.773 15.062 -3.369 1 90.19 130 VAL B C 1
ATOM 2129 O O . VAL B 1 130 ? -8.594 15.391 -3.49 1 90.19 130 VAL B O 1
ATOM 2132 N N . ASP B 1 131 ? -10.703 15.711 -3.902 1 79.75 131 ASP B N 1
ATOM 2133 C CA . ASP B 1 131 ? -10.445 17.047 -4.418 1 79.75 131 ASP B CA 1
ATOM 2134 C C . ASP B 1 131 ? -9.938 17.969 -3.312 1 79.75 131 ASP B C 1
ATOM 2136 O O . ASP B 1 131 ? -10.594 18.141 -2.285 1 79.75 131 ASP B O 1
ATOM 2140 N N . PRO B 1 132 ? -8.648 18.391 -3.518 1 67.19 132 PRO B N 1
ATOM 2141 C CA . PRO B 1 132 ? -8.094 19.234 -2.457 1 67.19 132 PRO B CA 1
ATOM 2142 C C . PRO B 1 132 ? -8.828 20.562 -2.328 1 67.19 132 PRO B C 1
ATOM 2144 O O . PRO B 1 132 ? -9.461 21.031 -3.285 1 67.19 132 PRO B O 1
#

Nearest PDB structures (foldseek):
  7w6e-assembly1_A  TM=9.271E-01  e=1.135E-12  Cannabis sativa
  5b0c-assembly1_B  TM=9.398E-01  e=1.877E-12  Cannabis sativa
  5b0f-assembly1_B  TM=9.409E-01  e=3.307E-12  Cannabis sativa
  5b08-assembly1_A  TM=9.241E-01  e=3.751E-12  Cannabis sativa
  5b0e-assembly1_A  TM=9.221E-01  e=3.307E-12  Cannabis sativa

Radius of gyration: 22.05 Å; Cα contacts (8 Å, |Δi|>4): 434; chains: 2; bounding box: 78×48×45 Å

Sequence (264 aa):
MWLAPSPAVLRSPLIQEYVSSDRRRWEMGEVKHILLAKFKDGISQQQIDDLIKGYANLVNHIEPMKSFKWGKDVSIENLHQGFTHVFESTFETVEGIATYISHPVHVEFATRFLDHLDKVLVVDFKPTAVDPMWLAPSPAVLRSPLIQEYVSSDRRRWEMGEVKHILLAKFKDGISQQQIDDLIKGYANLVNHIEPMKSFKWGKDVSIENLHQGFTHVFESTFETVEGIATYISHPVHVEFATRFLDHLDKVLVVDFKPTAVDP

Organism: Ambrosia artemisiifolia (NCBI:txid4212)

Secondary structure (DSSP, 8-state):
---PPPHHHHT-HHHHHHHHHHHHHHHSS-EEEEEEEEEPTT--HHHHHHHHHHHHHGGGT-TT--EEEEEE---SSS-STT--EEEEEEES-HHHHHHHHH-HHHHHHHHHHHTTEEEEEEEEE--EE---/---PPPHHHHT-HHHHHHHHHHHHHHHSS-EEEEEEEEEPTT--HHHHHHHHHHHHHGGGT-TT--EEEEEE---SSS-STT--EEEEEEES-HHHHHHHHH-HHHHHHHHHHHTTEEEEEEEEE--EE---

Foldseek 3Di:
DPPDPDVVVCVPPVVVVVVVVVVCVVQFAKKKKKKWFAFDPPDDPVNVVVLLVLVQCVVVVQPQWPGKDKDFDPDPPPPSVRTTIMIMIMGGHPVSVVSQCPPPSNVVSVVVVVVGTPDMDIDMDGDDDDDD/DPPDPDPVVCVPPVNVVVVVVVVCVVQFAKKKKKKWFAFDPPDDPVNVVVLLVLVQCLVVVQPQWPGKDKDFDPDPPPPSVRTTIMIMIMGGHPVSVVSQCPPPSNVVSVVVVVVGTPDMDIDMDGDDDDDD

InterPro domains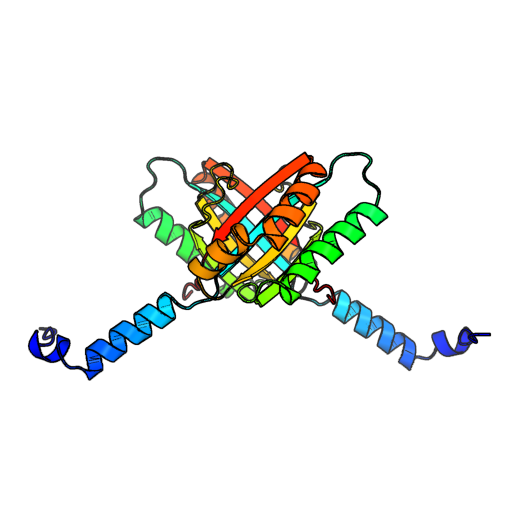:
  IPR011008 Dimeric alpha-beta barrel [SSF54909] (31-130)
  IPR013097 Stress responsive alpha+beta-barrel [PF07876] (31-126)
  IPR013097 Stress responsive alpha+beta-barrel [PS51502] (31-125)
  IPR013097 Stress responsive alpha+beta-barrel [SM00886] (31-127)
  IPR044662 Stress-response A/B barrel domain-containing protein HS1/DABB1-like [PTHR33178] (28-130)

Solvent-accessible surface area (backbone atoms only — not comparable to full-atom values): 14051 Å² total; per-residue (Å²): 130,84,74,71,75,52,72,65,59,63,64,31,68,65,47,44,48,49,53,50,48,48,45,45,44,66,56,38,37,61,25,37,40,40,36,39,28,19,68,37,87,84,65,49,69,68,58,52,50,52,52,52,49,55,59,34,34,43,47,81,74,36,79,47,41,71,46,51,29,28,30,55,53,69,55,87,78,82,36,39,85,77,47,43,35,41,38,41,35,34,23,48,26,71,67,32,48,54,50,45,61,67,30,68,70,44,44,55,47,48,56,58,53,55,70,49,41,69,42,73,37,37,43,20,28,47,69,38,74,57,88,99,128,85,74,71,75,50,73,64,60,63,63,31,69,66,45,44,47,48,52,49,47,49,44,45,44,66,55,40,37,59,24,39,42,41,37,38,29,20,69,37,87,84,66,48,69,67,58,50,51,51,51,52,50,53,59,34,35,42,45,81,75,35,81,47,41,71,47,51,30,29,30,54,54,70,56,86,79,81,37,39,86,76,48,43,35,40,38,40,34,32,23,49,27,72,66,33,48,53,50,47,62,68,30,67,70,44,43,56,48,49,55,58,55,55,72,48,41,69,43,72,35,38,44,20,30,47,68,38,74,55,88,97

pLDDT: mean 90.04, std 15.0, range [30.19, 98.94]